Protein AF-0000000083305407 (afdb_homodimer)

Solvent-accessible surface area (backbone atoms only — not comparable to full-atom values): 15089 Å² total; per-residue (Å²): 134,83,78,74,72,75,72,75,75,73,72,71,70,66,69,70,66,69,76,67,60,52,54,47,74,51,74,46,67,48,48,74,65,53,44,50,54,49,16,68,72,28,55,37,69,20,43,55,44,72,69,42,97,74,31,31,59,58,68,44,55,56,47,24,35,53,50,8,40,27,13,57,64,37,82,11,68,40,44,38,72,40,30,42,37,40,38,46,72,44,82,44,60,61,76,37,55,31,33,41,38,37,30,58,76,40,85,57,87,59,28,30,34,39,35,41,31,27,37,62,90,77,63,44,68,23,32,39,38,39,36,33,29,40,66,52,78,69,78,124,135,85,79,74,73,76,72,76,73,72,71,71,70,66,68,70,65,69,77,65,59,50,53,46,74,50,74,47,68,46,49,71,67,55,44,50,54,47,19,69,72,30,54,37,70,19,43,54,46,72,68,41,96,74,33,30,58,58,69,46,54,56,47,24,35,53,50,7,39,27,12,57,63,36,83,10,66,41,45,38,71,39,30,43,38,39,39,47,72,44,84,44,60,60,76,38,55,32,34,41,38,40,31,57,75,40,83,56,86,57,29,31,33,40,35,39,32,26,38,61,87,77,66,46,68,22,30,39,37,39,35,34,29,39,65,54,76,71,78,124

Foldseek 3Di:
DPPPPPPPPPPPPPPVPVPQAQKDKDKDFDDLVNLVVVCVVVVPPDCLQHPDPWRFHDPVVLVVVQVVCVCPRVNHPQKDWPDKDKDFDATHTGPFIKMKMKGFDDDDQKTKIKIFIAGPVVRDTGMIIMTIIHGDPPPD/DPPPPPPPPPPPPPPVPVPQAQKDKDKDFDDLVNLVVVCVVVVPVDCLQHPDPWRFHDPVVLVVVQVVCVCPRVNHPQKDWPDKDKDFDATHTGPFIKMKMKGFDDDDQKTKIKIFIAGPVVRDTGMIIMTIIHGDPPPD

Structure (mmCIF, N/CA/C/O backbone):
data_AF-0000000083305407-model_v1
#
loop_
_entity.id
_entity.type
_entity.pdbx_description
1 polymer 'MaoC-like domain-containing protein'
#
loop_
_atom_site.group_PDB
_atom_site.id
_atom_site.type_symbol
_atom_site.label_atom_id
_atom_site.label_alt_id
_atom_site.label_comp_id
_atom_site.label_asym_id
_atom_site.label_entity_id
_atom_site.label_seq_id
_atom_site.pdbx_PDB_ins_code
_atom_site.Cartn_x
_atom_site.Cartn_y
_atom_site.Cartn_z
_atom_site.occupancy
_atom_site.B_iso_or_equiv
_atom_site.auth_seq_id
_atom_site.auth_comp_id
_atom_site.auth_asym_id
_atom_site.auth_atom_id
_atom_site.pdbx_PDB_model_num
ATOM 1 N N . MET A 1 1 ? 6.398 61.375 39.438 1 34.75 1 MET A N 1
ATOM 2 C CA . MET A 1 1 ? 6.891 60.562 38.344 1 34.75 1 MET A CA 1
ATOM 3 C C . MET A 1 1 ? 6.125 59.219 38.281 1 34.75 1 MET A C 1
ATOM 5 O O . MET A 1 1 ? 6.176 58.438 39.188 1 34.75 1 MET A O 1
ATOM 9 N N . MET A 1 2 ? 4.922 59.281 37.625 1 37.44 2 MET A N 1
ATOM 10 C CA . MET A 1 2 ? 3.914 58.25 37.469 1 37.44 2 MET A CA 1
ATOM 11 C C . MET A 1 2 ? 4.477 57.031 36.688 1 37.44 2 MET A C 1
ATOM 13 O O . MET A 1 2 ? 4.949 57.188 35.562 1 37.44 2 MET A O 1
ATOM 17 N N . ARG A 1 3 ? 5.152 56.094 37.375 1 42.53 3 ARG A N 1
ATOM 18 C CA . ARG A 1 3 ? 5.656 54.844 36.812 1 42.53 3 ARG A CA 1
ATOM 19 C C . ARG A 1 3 ? 4.539 54.062 36.156 1 42.53 3 ARG A C 1
ATOM 21 O O . ARG A 1 3 ? 3.605 53.625 36.812 1 42.53 3 ARG A O 1
ATOM 28 N N . HIS A 1 4 ? 4.105 54.562 34.906 1 39.09 4 HIS A N 1
ATOM 29 C CA . HIS A 1 4 ? 3.244 53.719 34.094 1 39.09 4 HIS A CA 1
ATOM 30 C C . HIS A 1 4 ? 3.861 52.312 33.906 1 39.09 4 HIS A C 1
ATOM 32 O O . HIS A 1 4 ? 4.984 52.219 33.406 1 39.09 4 HIS A O 1
ATOM 38 N N . THR A 1 5 ? 3.73 51.406 34.844 1 37.47 5 THR A N 1
ATOM 39 C CA . THR A 1 5 ? 4.062 50 34.625 1 37.47 5 THR A CA 1
ATOM 40 C C . THR A 1 5 ? 3.398 49.469 33.375 1 37.47 5 THR A C 1
ATOM 42 O O . THR A 1 5 ? 2.172 49.469 33.25 1 37.47 5 THR A O 1
ATOM 45 N N . LEU A 1 6 ? 3.992 49.781 32.219 1 34.25 6 LEU A N 1
ATOM 46 C CA . LEU A 1 6 ? 3.521 49.125 31 1 34.25 6 LEU A CA 1
ATOM 47 C C . LEU A 1 6 ? 3.266 47.656 31.234 1 34.25 6 LEU A C 1
ATOM 49 O O . LEU A 1 6 ? 4.184 46.906 31.594 1 34.25 6 LEU A O 1
ATOM 53 N N . GLY A 1 7 ? 2.104 47.312 31.734 1 35.25 7 GLY A N 1
ATOM 54 C CA . GLY A 1 7 ? 1.636 45.938 31.781 1 35.25 7 GLY A CA 1
ATOM 55 C C . GLY A 1 7 ? 2.002 45.125 30.547 1 35.25 7 GLY A C 1
ATOM 56 O O . GLY A 1 7 ? 1.791 45.594 29.422 1 35.25 7 GLY A O 1
ATOM 57 N N . ARG A 1 8 ? 3.199 44.469 30.547 1 36.88 8 ARG A N 1
ATOM 58 C CA . ARG A 1 8 ? 3.588 43.5 29.531 1 36.88 8 ARG A CA 1
ATOM 59 C C . ARG A 1 8 ? 2.395 42.656 29.109 1 36.88 8 ARG A C 1
ATOM 61 O O . ARG A 1 8 ? 1.77 41.969 29.938 1 36.88 8 ARG A O 1
ATOM 68 N N . LEU A 1 9 ? 1.518 43.188 28.203 1 37.75 9 LEU A N 1
ATOM 69 C CA . LEU A 1 9 ? 0.554 42.312 27.531 1 37.75 9 LEU A CA 1
ATOM 70 C C . LEU A 1 9 ? 1.198 41 27.109 1 37.75 9 LEU A C 1
ATOM 72 O O . LEU A 1 9 ? 2.09 40.969 26.25 1 37.75 9 LEU A O 1
ATOM 7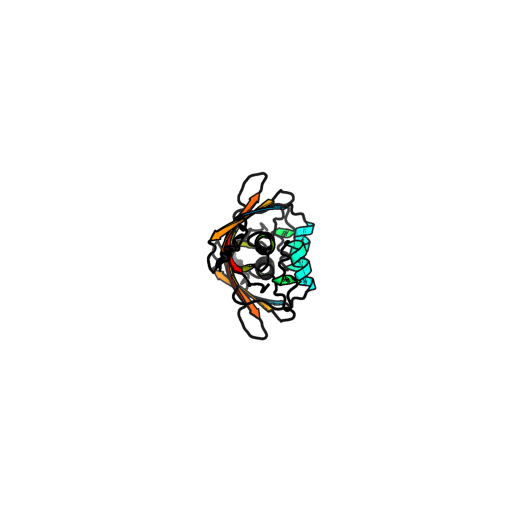6 N N . HIS A 1 10 ? 1.47 40.094 28.016 1 38.12 10 HIS A N 1
ATOM 77 C CA . HIS A 1 10 ? 1.734 38.719 27.625 1 38.12 10 HIS A CA 1
ATOM 78 C C . HIS A 1 10 ? 0.71 38.219 26.609 1 38.12 10 HIS A C 1
ATOM 80 O O . HIS A 1 10 ? -0.469 38.062 26.922 1 38.12 10 HIS A O 1
ATOM 86 N N . GLN A 1 11 ? 0.652 38.812 25.406 1 32.72 11 GLN A N 1
ATOM 87 C CA . GLN A 1 11 ? -0.133 38.125 24.375 1 32.72 11 GLN A CA 1
ATOM 88 C C . GLN A 1 11 ? 0.113 36.625 24.406 1 32.72 11 GLN A C 1
ATOM 90 O O . GLN A 1 11 ? 1.233 36.188 24.172 1 32.72 11 GLN A O 1
ATOM 95 N N . SER A 1 12 ? -0.456 35.906 25.391 1 37.06 12 SER A N 1
ATOM 96 C CA . SER A 1 12 ? -0.537 34.469 25.219 1 37.06 12 SER A CA 1
ATOM 97 C C . SER A 1 12 ? -0.767 34.094 23.766 1 37.06 12 SER A C 1
ATOM 99 O O . SER A 1 12 ? -1.793 34.469 23.172 1 37.06 12 SER A O 1
ATOM 101 N N . VAL A 1 13 ? 0.23 34.281 22.984 1 36.72 13 VAL A N 1
ATOM 102 C CA . VAL A 1 13 ? 0.112 33.594 21.688 1 36.72 13 VAL A CA 1
ATOM 103 C C . VAL A 1 13 ? -0.625 32.281 21.875 1 36.72 13 VAL A C 1
ATOM 105 O O . VAL A 1 13 ? -0.103 31.344 22.5 1 36.72 13 VAL A O 1
A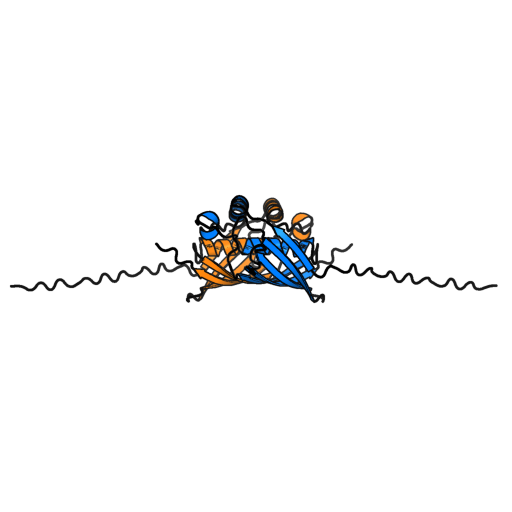TOM 108 N N . LYS A 1 14 ? -1.897 32.375 22.234 1 35.38 14 LYS A N 1
ATOM 109 C CA . LYS A 1 14 ? -2.701 31.156 22.016 1 35.38 14 LYS A CA 1
ATOM 110 C C . LYS A 1 14 ? -2.205 30.391 20.797 1 35.38 14 LYS A C 1
ATOM 112 O O . LYS A 1 14 ? -2.234 30.906 19.672 1 35.38 14 LYS A O 1
ATOM 117 N N . VAL A 1 15 ? -1.077 29.734 20.969 1 35.75 15 VAL A N 1
ATOM 118 C CA . VAL A 1 15 ? -0.86 28.703 19.969 1 35.75 15 VAL A CA 1
ATOM 119 C C . VAL A 1 15 ? -2.203 28.156 19.484 1 35.75 15 VAL A C 1
ATOM 121 O O . VAL A 1 15 ? -2.963 27.578 20.281 1 35.75 15 VAL A O 1
ATOM 124 N N . LEU A 1 16 ? -3.012 28.969 18.828 1 33.88 16 LEU A N 1
ATOM 125 C CA . LEU A 1 16 ? -4.082 28.297 18.094 1 33.88 16 LEU A CA 1
ATOM 126 C C . LEU A 1 16 ? -3.709 26.844 17.812 1 33.88 16 LEU A C 1
ATOM 128 O O . LEU A 1 16 ? -2.844 26.578 16.969 1 33.88 16 LEU A O 1
ATOM 132 N N . LEU A 1 17 ? -3.436 26.078 18.859 1 38.09 17 LEU A N 1
ATOM 133 C CA . LEU A 1 17 ? -3.455 24.641 18.609 1 38.09 17 LEU A CA 1
ATOM 134 C C . LEU A 1 17 ? -4.402 24.297 17.469 1 38.09 17 LEU A C 1
ATOM 136 O O . LEU A 1 17 ? -5.621 24.438 17.609 1 38.09 17 LEU A O 1
ATOM 140 N N . VAL A 1 18 ? -4.281 24.875 16.359 1 39.56 18 VAL A N 1
ATOM 141 C CA . VAL A 1 18 ? -5.062 24.375 15.227 1 39.56 18 VAL A CA 1
ATOM 142 C C . VAL A 1 18 ? -5.613 22.984 15.547 1 39.56 18 VAL A C 1
ATOM 144 O O . VAL A 1 18 ? -4.848 22.062 15.836 1 39.56 18 VAL A O 1
ATOM 147 N N . ARG A 1 19 ? -6.746 22.828 16.125 1 46.66 19 ARG A N 1
ATOM 148 C CA . ARG A 1 19 ? -7.547 21.625 16.359 1 46.66 19 ARG A CA 1
ATOM 149 C C . ARG A 1 19 ? -7.426 20.641 15.203 1 46.66 19 ARG A C 1
ATOM 151 O O . ARG A 1 19 ? -7.926 20.906 14.109 1 46.66 19 ARG A O 1
ATOM 158 N N . GLN A 1 20 ? -6.258 20.156 14.859 1 57.56 20 GLN A N 1
ATOM 159 C CA . GLN A 1 20 ? -6.168 19.109 13.836 1 57.56 20 GLN A CA 1
ATOM 160 C C . GLN A 1 20 ? -7.348 18.156 13.922 1 57.56 20 GLN A C 1
ATOM 162 O O . GLN A 1 20 ? -7.742 17.734 15.016 1 57.56 20 GLN A O 1
ATOM 167 N N . SER A 1 21 ? -8.297 18.422 12.906 1 65.69 21 SER A N 1
ATOM 168 C CA . SER A 1 21 ? -9.383 17.438 12.852 1 65.69 21 SER A CA 1
ATOM 169 C C . SER A 1 21 ? -8.883 16.031 13.164 1 65.69 21 SER A C 1
ATOM 171 O O . SER A 1 21 ? -7.832 15.625 12.68 1 65.69 21 SER A O 1
ATOM 173 N N . SER A 1 22 ? -9.609 15.484 14.078 1 88.38 22 SER A N 1
ATOM 174 C CA . SER A 1 22 ? -9.195 14.18 14.57 1 88.38 22 SER A CA 1
ATOM 175 C C . SER A 1 22 ? -9.57 13.07 13.594 1 88.38 22 SER A C 1
ATOM 177 O O . SER A 1 22 ? -9.242 11.906 13.812 1 88.38 22 SER A O 1
ATOM 179 N N . SER A 1 23 ? -10.367 13.539 12.5 1 97.19 23 SER A N 1
ATOM 180 C CA . SER A 1 23 ? -10.727 12.539 11.508 1 97.19 23 SER A CA 1
ATOM 181 C C . SER A 1 23 ? -10.984 13.172 10.148 1 97.19 23 SER A C 1
ATOM 183 O O . SER A 1 23 ? -11.156 14.391 10.047 1 97.19 23 SER A O 1
ATOM 185 N N . PHE A 1 24 ? -10.922 12.438 9.07 1 98.19 24 PHE A N 1
ATOM 186 C CA . PHE A 1 24 ? -11.219 12.859 7.703 1 98.19 24 PHE A CA 1
ATOM 187 C C . PHE A 1 24 ? -11.781 11.703 6.887 1 98.19 24 PHE A C 1
ATOM 189 O O . PHE A 1 24 ? -11.359 10.555 7.051 1 98.19 24 PHE A O 1
ATOM 196 N N . THR A 1 25 ? -12.781 12.094 6.055 1 98.44 25 THR A N 1
ATOM 197 C CA . THR A 1 25 ? -13.406 11.109 5.188 1 98.44 25 THR A CA 1
ATOM 198 C C . THR A 1 25 ? -13.445 11.602 3.744 1 98.44 25 THR A C 1
ATOM 200 O O . THR A 1 25 ? -13.703 12.781 3.492 1 98.44 25 THR A O 1
ATOM 203 N N . LEU A 1 26 ? -13.164 10.711 2.799 1 98.19 26 LEU A N 1
ATOM 204 C CA . LEU A 1 26 ? -13.414 11 1.393 1 98.19 26 LEU A CA 1
ATOM 205 C C . LEU A 1 26 ? -14.023 9.797 0.69 1 98.19 26 LEU A C 1
ATOM 207 O O . LEU A 1 26 ? -14.047 8.695 1.244 1 98.19 26 LEU A O 1
ATOM 211 N N . THR A 1 27 ? -14.648 10.086 -0.447 1 98.38 27 THR A N 1
ATOM 212 C CA . THR A 1 27 ? -15.266 9.031 -1.248 1 98.38 27 THR A CA 1
ATOM 213 C C . THR A 1 27 ? -14.656 8.984 -2.645 1 98.38 27 THR A C 1
ATOM 215 O O . THR A 1 27 ? -14.336 10.023 -3.225 1 98.38 27 THR A O 1
ATOM 218 N N . ARG A 1 28 ? -14.508 7.758 -3.158 1 98.31 28 ARG A N 1
ATOM 219 C CA . ARG A 1 28 ? -13.984 7.551 -4.504 1 98.31 28 ARG A CA 1
ATOM 220 C C . ARG A 1 28 ? -14.719 6.414 -5.207 1 98.31 28 ARG A C 1
ATOM 222 O O . ARG A 1 28 ? -15.258 5.516 -4.555 1 98.31 28 ARG A O 1
ATOM 229 N N . VAL A 1 29 ? -14.719 6.539 -6.531 1 98.56 29 VAL A N 1
ATOM 230 C CA . VAL A 1 29 ? -15.188 5.457 -7.391 1 98.56 29 VAL A CA 1
ATOM 231 C C . VAL A 1 29 ? -14.039 4.957 -8.266 1 98.56 29 VAL A C 1
ATOM 233 O O . VAL A 1 29 ? -13.375 5.742 -8.945 1 98.56 29 VAL A O 1
ATOM 236 N N . PHE A 1 30 ? -13.844 3.617 -8.242 1 98.69 30 PHE A N 1
ATOM 237 C CA . PHE A 1 30 ? -12.75 3.045 -9.023 1 98.69 30 PHE A CA 1
ATOM 238 C C . PHE A 1 30 ? -13.266 2.482 -10.344 1 98.69 30 PHE A C 1
ATOM 240 O O . PHE A 1 30 ? -14.336 1.87 -10.391 1 98.69 30 PHE A O 1
ATOM 247 N N . THR A 1 31 ? -12.406 2.672 -11.375 1 98.5 31 THR A N 1
ATOM 248 C CA . THR A 1 31 ? -12.703 2.17 -12.711 1 98.5 31 THR A CA 1
ATOM 249 C C . THR A 1 31 ? -11.625 1.191 -13.172 1 98.5 31 THR A C 1
ATOM 251 O O . THR A 1 31 ? -10.555 1.106 -12.57 1 98.5 31 THR A O 1
ATOM 254 N N . PRO A 1 32 ? -11.914 0.464 -14.266 1 98.25 32 PRO A N 1
ATOM 255 C CA . PRO A 1 32 ? -10.883 -0.427 -14.805 1 98.25 32 PRO A CA 1
ATOM 256 C C . PRO A 1 32 ? -9.602 0.315 -15.18 1 98.25 32 PRO A C 1
ATOM 258 O O . PRO A 1 32 ? -8.508 -0.243 -15.07 1 98.25 32 PRO A O 1
ATOM 261 N N . VAL A 1 33 ? -9.75 1.55 -15.594 1 98.44 33 VAL A N 1
ATOM 262 C CA . VAL A 1 33 ? -8.586 2.338 -15.969 1 98.44 33 VAL A CA 1
ATOM 263 C C . VAL A 1 33 ? -7.715 2.596 -14.742 1 98.44 33 VAL A C 1
ATOM 265 O O . VAL A 1 33 ? -6.484 2.547 -14.828 1 98.44 33 VAL A O 1
ATOM 268 N N . ASP A 1 34 ? -8.344 2.834 -13.617 1 98.62 34 ASP A N 1
ATOM 269 C CA . ASP A 1 34 ? -7.602 3.01 -12.375 1 98.62 34 ASP A CA 1
ATOM 270 C C . ASP A 1 34 ? -6.789 1.763 -12.039 1 98.62 34 ASP A C 1
ATOM 272 O O . ASP A 1 34 ? -5.621 1.861 -11.664 1 98.62 34 ASP A O 1
ATOM 276 N N . LEU A 1 35 ? -7.457 0.612 -12.203 1 98.81 35 LEU A N 1
ATOM 277 C CA . LEU A 1 35 ? -6.797 -0.641 -11.859 1 98.81 35 LEU A CA 1
ATOM 278 C C . LEU A 1 35 ? -5.629 -0.916 -12.797 1 98.81 35 LEU A C 1
ATOM 280 O O . LEU A 1 35 ? -4.57 -1.375 -12.367 1 98.81 35 LEU A O 1
ATOM 284 N N . LYS A 1 36 ? -5.809 -0.608 -14.07 1 98.69 36 LYS A N 1
ATOM 285 C CA . LYS A 1 36 ? -4.738 -0.812 -15.047 1 98.69 36 LYS A CA 1
ATOM 286 C C . LYS A 1 36 ? -3.551 0.098 -14.75 1 98.69 36 LYS A C 1
ATOM 288 O O . LYS A 1 36 ? -2.398 -0.34 -14.805 1 98.69 36 LYS A O 1
ATOM 293 N N . ARG A 1 37 ? -3.824 1.313 -14.453 1 98.81 37 ARG A N 1
ATOM 294 C CA . ARG A 1 37 ? -2.756 2.254 -14.133 1 98.81 37 ARG A CA 1
ATOM 295 C C . ARG A 1 37 ? -1.985 1.805 -12.891 1 98.81 37 ARG A C 1
ATOM 297 O O . ARG A 1 37 ? -0.756 1.891 -12.852 1 98.81 37 ARG A O 1
ATOM 304 N N . TYR A 1 38 ? -2.738 1.308 -11.898 1 98.88 38 TYR A N 1
ATOM 305 C CA . TYR A 1 38 ? -2.08 0.857 -10.68 1 98.88 38 TYR A CA 1
ATOM 306 C C . TYR A 1 38 ? -1.245 -0.391 -10.938 1 98.88 38 TYR A C 1
ATOM 308 O O . TYR A 1 38 ? -0.131 -0.518 -10.422 1 98.88 38 TYR A O 1
ATOM 316 N N . ALA A 1 39 ? -1.779 -1.253 -11.75 1 98.88 39 ALA A N 1
ATOM 317 C CA . ALA A 1 39 ? -1.06 -2.477 -12.094 1 98.88 39 ALA A CA 1
ATOM 318 C C . ALA A 1 39 ? 0.24 -2.158 -12.828 1 98.88 39 ALA A C 1
ATOM 320 O O . ALA A 1 39 ? 1.28 -2.76 -12.547 1 98.88 39 ALA A O 1
ATOM 321 N N . ASP A 1 40 ? 0.159 -1.234 -13.703 1 98.44 40 ASP A N 1
ATOM 322 C CA . ASP A 1 40 ? 1.337 -0.836 -14.469 1 98.44 40 ASP A CA 1
ATOM 323 C C . ASP A 1 40 ? 2.414 -0.258 -13.555 1 98.44 40 ASP A C 1
ATOM 325 O O . ASP A 1 40 ? 3.604 -0.518 -13.742 1 98.44 40 ASP A O 1
ATOM 329 N N . LEU A 1 41 ? 1.992 0.468 -12.633 1 98.62 41 LEU A N 1
ATOM 330 C CA . LEU A 1 41 ? 2.914 1.166 -11.742 1 98.62 41 LEU A CA 1
ATOM 331 C C . LEU A 1 41 ? 3.5 0.211 -10.711 1 98.62 41 LEU A C 1
ATOM 333 O O . LEU A 1 41 ? 4.703 0.233 -10.453 1 98.62 41 LEU A O 1
ATOM 337 N N . SER A 1 42 ? 2.697 -0.693 -10.148 1 98.62 42 SER A N 1
ATOM 338 C CA . SER A 1 42 ? 3.094 -1.558 -9.047 1 98.62 42 SER A CA 1
ATOM 339 C C . SER A 1 42 ? 3.648 -2.885 -9.547 1 98.62 42 SER A C 1
ATOM 341 O O . SER A 1 42 ? 4.34 -3.594 -8.812 1 98.62 42 SER A O 1
ATOM 343 N N . GLY A 1 43 ? 3.236 -3.266 -10.742 1 98.62 43 GLY A N 1
ATOM 344 C CA . GLY A 1 43 ? 3.547 -4.59 -11.266 1 98.62 43 GLY A CA 1
ATOM 345 C C . GLY A 1 43 ? 2.539 -5.645 -10.844 1 98.62 43 GLY A C 1
ATOM 346 O O . GLY A 1 43 ? 2.684 -6.82 -11.188 1 98.62 43 GLY A O 1
ATOM 347 N N . ASP A 1 44 ? 1.499 -5.285 -10.109 1 98.56 44 ASP A N 1
ATOM 348 C CA . ASP A 1 44 ? 0.494 -6.25 -9.672 1 98.56 44 ASP A CA 1
ATOM 349 C C . ASP A 1 44 ? -0.547 -6.488 -10.758 1 98.56 44 ASP A C 1
ATOM 351 O O . ASP A 1 44 ? -1.655 -5.953 -10.695 1 98.56 44 ASP A O 1
ATOM 355 N N . CYS A 1 45 ? -0.172 -7.352 -11.625 1 98.56 45 CYS A N 1
ATOM 356 C CA . CYS A 1 45 ? -1.059 -7.715 -12.727 1 98.56 45 CYS A CA 1
ATOM 357 C C . CYS A 1 45 ? -1.764 -9.039 -12.438 1 98.56 45 CYS A C 1
ATOM 359 O O . CYS A 1 45 ? -2.027 -9.812 -13.359 1 98.56 45 CYS A O 1
ATOM 361 N N . ASN A 1 46 ? -1.984 -9.344 -11.18 1 98.12 46 ASN A N 1
ATOM 362 C CA . ASN A 1 46 ? -2.789 -10.492 -10.789 1 98.12 46 ASN A CA 1
ATOM 363 C C . ASN A 1 46 ? -4.129 -10.523 -11.523 1 98.12 46 ASN A C 1
ATOM 365 O O . ASN A 1 46 ? -4.848 -9.523 -11.539 1 98.12 46 ASN A O 1
ATOM 369 N N . PRO A 1 47 ? -4.496 -11.602 -12.102 1 97.31 47 PRO A N 1
ATOM 370 C CA . PRO A 1 47 ? -5.723 -11.672 -12.891 1 97.31 47 PRO A CA 1
ATOM 371 C C . PRO A 1 47 ? -6.965 -11.289 -12.094 1 97.31 47 PRO A C 1
ATOM 373 O O . PRO A 1 47 ? -7.957 -10.828 -12.664 1 97.31 47 PRO A O 1
ATOM 376 N N . ILE A 1 48 ? -6.941 -11.344 -10.781 1 97.12 48 ILE A N 1
ATOM 377 C CA . ILE A 1 48 ? -8.094 -10.992 -9.953 1 97.12 48 ILE A CA 1
ATOM 378 C C . ILE A 1 48 ? -8.383 -9.5 -10.078 1 97.12 48 ILE A C 1
ATOM 380 O O . ILE A 1 48 ? -9.477 -9.047 -9.719 1 97.12 48 ILE A O 1
ATOM 384 N N . HIS A 1 49 ? -7.379 -8.75 -10.555 1 98.5 49 HIS A N 1
ATOM 385 C CA . HIS A 1 49 ? -7.531 -7.301 -10.656 1 98.5 49 HIS A CA 1
ATOM 386 C C . HIS A 1 49 ? -7.855 -6.879 -12.086 1 98.5 49 HIS A C 1
ATOM 388 O O . HIS A 1 49 ? -8.328 -5.762 -12.312 1 98.5 49 HIS A O 1
ATOM 394 N N . LEU A 1 50 ? -7.539 -7.672 -13.047 1 97.62 50 LEU A N 1
ATOM 395 C CA . LEU A 1 50 ? -7.543 -7.18 -14.414 1 97.62 50 LEU A CA 1
ATOM 396 C C . LEU A 1 50 ? -8.406 -8.062 -15.312 1 97.62 50 LEU A C 1
ATOM 398 O O . LEU A 1 50 ? -9.047 -7.574 -16.25 1 97.62 50 LEU A O 1
ATOM 402 N N . ASP A 1 51 ? -8.422 -9.352 -15.094 1 90.94 51 ASP A N 1
ATOM 403 C CA . ASP A 1 51 ? -8.945 -10.281 -16.094 1 90.94 51 ASP A CA 1
ATOM 404 C C . ASP A 1 51 ? -10.188 -11.008 -15.57 1 90.94 51 ASP A C 1
ATOM 406 O O . ASP A 1 51 ? -10.914 -11.641 -16.328 1 90.94 51 ASP A O 1
ATOM 410 N N . ASP A 1 52 ? -10.469 -10.859 -14.344 1 90.19 52 ASP A N 1
ATOM 411 C CA . ASP A 1 52 ? -11.617 -11.523 -13.758 1 90.19 52 ASP A CA 1
ATOM 412 C C . ASP A 1 52 ? -12.93 -10.898 -14.234 1 90.19 52 ASP A C 1
ATOM 414 O O . ASP A 1 52 ? -12.93 -9.773 -14.734 1 90.19 52 ASP A O 1
ATOM 418 N N . ASP A 1 53 ? -14.008 -11.648 -14.102 1 93.31 53 ASP A N 1
ATOM 419 C CA . ASP A 1 53 ? -15.328 -11.133 -14.453 1 93.31 53 ASP A CA 1
ATOM 420 C C . ASP A 1 53 ? -15.734 -9.977 -13.547 1 93.31 53 ASP A C 1
ATOM 422 O O . ASP A 1 53 ? -16.391 -9.031 -13.992 1 93.31 53 ASP A O 1
ATOM 426 N N . ASN A 1 54 ? -15.367 -10.086 -12.328 1 94.88 54 ASN A N 1
ATOM 427 C CA . ASN A 1 54 ? -15.57 -9.039 -11.336 1 94.88 54 ASN A CA 1
ATOM 428 C C . ASN A 1 54 ? -14.258 -8.633 -10.664 1 94.88 54 ASN A C 1
ATOM 430 O O . ASN A 1 54 ? -14.031 -8.953 -9.5 1 94.88 54 ASN A O 1
ATOM 434 N N . PRO A 1 55 ? -13.477 -7.906 -11.445 1 97.69 55 PRO A N 1
ATOM 435 C CA . PRO A 1 55 ? -12.18 -7.527 -10.875 1 97.69 55 PRO A CA 1
ATOM 436 C C . PRO A 1 55 ? -12.312 -6.754 -9.562 1 97.69 55 PRO A C 1
ATOM 438 O O . PRO A 1 55 ? -13.281 -6.008 -9.383 1 97.69 55 PRO A O 1
ATOM 441 N N . ILE A 1 56 ? -11.422 -6.988 -8.711 1 98.31 56 ILE A N 1
ATOM 442 C CA . ILE A 1 56 ? -11.445 -6.297 -7.426 1 98.31 56 ILE A CA 1
ATOM 443 C C . ILE A 1 56 ? -10.281 -5.316 -7.344 1 98.31 56 ILE A C 1
ATOM 445 O O . ILE A 1 56 ? -9.227 -5.555 -7.938 1 98.31 56 ILE A O 1
ATOM 449 N N . VAL A 1 57 ? -10.43 -4.227 -6.645 1 98.81 57 VAL A N 1
ATOM 450 C CA . VAL A 1 57 ? -9.398 -3.201 -6.477 1 98.81 57 VAL A CA 1
ATOM 451 C C . VAL A 1 57 ? -8.242 -3.76 -5.648 1 98.81 57 VAL A C 1
ATOM 453 O O . VAL A 1 57 ? -8.461 -4.5 -4.688 1 98.81 57 VAL A O 1
ATOM 456 N N . HIS A 1 58 ? -7.055 -3.412 -6.066 1 98.94 58 HIS A N 1
ATOM 457 C CA . HIS A 1 58 ? -5.879 -3.832 -5.309 1 98.94 58 HIS A CA 1
ATOM 458 C C . HIS A 1 58 ? -5.957 -3.359 -3.861 1 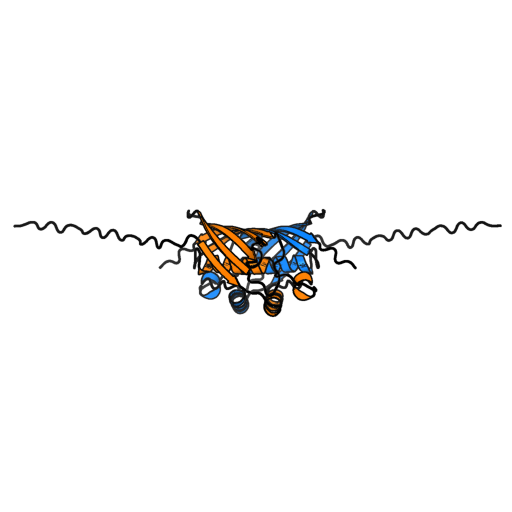98.94 58 HIS A C 1
ATOM 460 O O . HIS A 1 58 ? -6.152 -2.17 -3.604 1 98.94 58 HIS A O 1
ATOM 466 N N . GLY A 1 59 ? -5.727 -4.258 -2.908 1 98.88 59 GLY A N 1
ATOM 467 C CA . GLY A 1 59 ? -5.715 -3.873 -1.505 1 98.88 59 GLY A CA 1
ATOM 468 C C . GLY A 1 59 ? -4.707 -2.785 -1.189 1 98.88 59 GLY A C 1
ATOM 469 O O . GLY A 1 59 ? -5.004 -1.854 -0.439 1 98.88 59 GLY A O 1
ATOM 470 N N . THR A 1 60 ? -3.518 -2.896 -1.751 1 98.94 60 THR A N 1
ATOM 471 C CA . THR A 1 60 ? -2.475 -1.917 -1.466 1 98.94 60 THR A CA 1
ATOM 472 C C . THR A 1 60 ? -2.779 -0.588 -2.152 1 98.94 60 THR A C 1
ATOM 474 O O . THR A 1 60 ? -2.26 0.456 -1.751 1 98.94 60 THR A O 1
ATOM 477 N N . PHE A 1 61 ? -3.598 -0.552 -3.219 1 98.94 61 PHE A N 1
ATOM 478 C CA . PHE A 1 61 ? -4.094 0.693 -3.793 1 98.94 61 PHE A CA 1
ATOM 479 C C . PHE A 1 61 ? -4.977 1.436 -2.797 1 98.94 61 PHE A C 1
ATOM 481 O O . PHE A 1 61 ? -4.816 2.643 -2.598 1 98.94 61 PHE A O 1
ATOM 488 N N . LEU A 1 62 ? -5.871 0.745 -2.137 1 98.94 62 LEU A N 1
ATOM 489 C CA . LEU A 1 62 ? -6.719 1.33 -1.103 1 98.94 62 LEU A CA 1
ATOM 490 C C . LEU A 1 62 ? -5.875 1.919 0.023 1 98.94 62 LEU A C 1
ATOM 492 O O . LEU A 1 62 ? -6.172 3.006 0.523 1 98.94 62 LEU A O 1
ATOM 496 N N . LEU A 1 63 ? -4.809 1.201 0.411 1 98.94 63 LEU A N 1
ATOM 497 C CA . LEU A 1 63 ? -3.908 1.716 1.436 1 98.94 63 LEU A CA 1
ATOM 498 C C . LEU A 1 63 ? -3.203 2.98 0.954 1 98.94 63 LEU A C 1
ATOM 500 O O . LEU A 1 63 ? -2.922 3.881 1.748 1 98.94 63 LEU A O 1
ATOM 504 N N . GLY A 1 64 ? -2.926 3.053 -0.339 1 98.94 64 GLY A N 1
ATOM 505 C CA . GLY A 1 64 ? -2.375 4.27 -0.912 1 98.94 64 GLY A CA 1
ATOM 506 C C . GLY A 1 64 ? -3.266 5.48 -0.709 1 98.94 64 GLY A C 1
ATOM 507 O O . GLY A 1 64 ? -2.783 6.566 -0.383 1 98.94 64 GLY A O 1
ATOM 508 N N . VAL A 1 65 ? -4.531 5.277 -0.92 1 98.94 65 VAL A N 1
ATOM 509 C CA . VAL A 1 65 ? -5.484 6.363 -0.71 1 98.94 65 VAL A CA 1
ATOM 510 C C . VAL A 1 65 ? -5.508 6.754 0.766 1 98.94 65 VAL A C 1
ATOM 512 O O . VAL A 1 65 ? -5.508 7.938 1.101 1 98.94 65 VAL A O 1
ATOM 515 N N . ILE A 1 66 ? -5.5 5.781 1.671 1 98.94 66 ILE A N 1
ATOM 516 C CA . ILE A 1 66 ? -5.461 6.02 3.109 1 98.94 66 ILE A CA 1
ATOM 517 C C . ILE A 1 66 ? -4.215 6.828 3.465 1 98.94 66 ILE A C 1
ATOM 519 O O . ILE A 1 66 ? -4.301 7.824 4.188 1 98.94 66 ILE A O 1
ATOM 523 N N . SER A 1 67 ? -3.059 6.391 2.928 1 98.75 67 SER A N 1
ATOM 524 C CA . SER A 1 67 ? -1.815 7.113 3.178 1 98.75 67 SER A CA 1
ATOM 525 C C . SER A 1 67 ? -1.89 8.539 2.65 1 98.75 67 SER A C 1
ATOM 527 O O . SER A 1 67 ? -1.334 9.461 3.254 1 98.75 67 SER A O 1
ATOM 529 N N . GLY A 1 68 ? -2.58 8.688 1.536 1 98.69 68 GLY A N 1
ATOM 530 C CA . GLY A 1 68 ? -2.783 10.023 0.994 1 98.69 68 GLY A CA 1
ATOM 531 C C . GLY A 1 68 ? -3.547 10.938 1.933 1 98.69 68 GLY A C 1
ATOM 532 O O . GLY A 1 68 ? -3.182 12.102 2.104 1 98.69 68 GLY A O 1
ATOM 533 N N . ILE A 1 69 ? -4.59 10.391 2.508 1 98.69 69 ILE A N 1
ATOM 534 C CA . ILE A 1 69 ? -5.332 11.164 3.5 1 98.69 69 ILE A CA 1
ATOM 535 C C . ILE A 1 69 ? -4.406 11.547 4.648 1 98.69 69 ILE A C 1
ATOM 537 O O . ILE A 1 69 ? -4.359 12.719 5.051 1 98.69 69 ILE A O 1
ATOM 541 N N . MET A 1 70 ? -3.602 10.633 5.117 1 97.81 70 MET A N 1
ATOM 542 C CA . MET A 1 70 ? -2.723 10.867 6.258 1 97.81 70 MET A CA 1
ATOM 543 C C . MET A 1 70 ? -1.676 11.93 5.926 1 97.81 70 MET A C 1
ATOM 545 O O . MET A 1 70 ? -1.364 12.781 6.762 1 97.81 70 MET A O 1
ATOM 549 N N . GLY A 1 71 ? -1.195 11.883 4.742 1 97.38 71 GLY A N 1
ATOM 550 C CA . GLY A 1 71 ? -0.095 12.75 4.348 1 97.38 71 GLY A CA 1
ATOM 551 C C . GLY A 1 71 ? -0.548 14.125 3.904 1 97.38 71 GLY A C 1
ATOM 552 O O . GLY A 1 71 ? 0.276 15.016 3.676 1 97.38 71 GLY A O 1
ATOM 553 N N . THR A 1 72 ? -1.967 14.312 3.75 1 97.44 72 THR A N 1
ATOM 554 C CA . THR A 1 72 ? -2.381 15.578 3.16 1 97.44 72 THR A CA 1
ATOM 555 C C . THR A 1 72 ? -3.502 16.219 3.979 1 97.44 72 THR A C 1
ATOM 557 O O . THR A 1 72 ? -3.711 17.422 3.918 1 97.44 72 THR A O 1
ATOM 560 N N . LYS A 1 73 ? -4.227 15.375 4.711 1 96.56 73 LYS A N 1
ATOM 561 C CA . LYS A 1 73 ? -5.445 15.898 5.32 1 96.56 73 LYS A CA 1
ATOM 562 C C . LYS A 1 73 ? -5.465 15.633 6.824 1 96.56 73 LYS A C 1
ATOM 564 O O . LYS A 1 73 ? -5.773 16.531 7.613 1 96.56 73 LYS A O 1
ATOM 569 N N . CYS A 1 74 ? -5.145 14.461 7.227 1 94 74 CYS A N 1
ATOM 570 C CA . CYS A 1 74 ? -5.289 14.008 8.602 1 94 74 CYS A CA 1
ATOM 571 C C . CYS A 1 74 ? -4.297 12.891 8.914 1 94 74 CYS A C 1
ATOM 573 O O . CYS A 1 74 ? -4.508 11.742 8.516 1 94 74 CYS A O 1
ATOM 575 N N . PRO A 1 75 ? -3.215 13.258 9.531 1 93.69 75 PRO A N 1
ATOM 576 C CA . PRO A 1 75 ? -2.869 14.5 10.227 1 93.69 75 PRO A CA 1
ATOM 577 C C . PRO A 1 75 ? -2.461 15.617 9.266 1 93.69 75 PRO A C 1
ATOM 579 O O . PRO A 1 75 ? -2.621 16.797 9.586 1 93.69 75 PRO A O 1
ATOM 582 N N . GLY A 1 76 ? -1.851 15.188 8.141 1 94.38 76 GLY A N 1
ATOM 583 C CA . GLY A 1 76 ? -1.545 16.234 7.184 1 94.38 76 GLY A CA 1
ATOM 584 C C . GLY A 1 76 ? -0.092 16.234 6.746 1 94.38 76 GLY A C 1
ATOM 585 O O . GLY A 1 76 ? 0.659 15.312 7.059 1 94.38 76 GLY A O 1
ATOM 586 N N . PRO A 1 77 ? 0.292 17.281 5.977 1 94.69 77 PRO A N 1
ATOM 587 C CA . PRO A 1 77 ? 1.624 17.328 5.371 1 94.69 77 PRO A CA 1
ATOM 588 C C . PRO A 1 77 ? 2.744 17.125 6.387 1 94.69 77 PRO A C 1
ATOM 590 O O . PRO A 1 77 ? 2.66 17.625 7.512 1 94.69 77 PRO A O 1
ATOM 593 N N . GLY A 1 78 ? 3.748 16.375 5.957 1 94.56 78 GLY A N 1
ATOM 594 C CA . GLY A 1 78 ? 4.891 16.109 6.816 1 94.56 78 GLY A CA 1
ATOM 595 C C . GLY A 1 78 ? 4.754 14.828 7.609 1 94.56 78 GLY A C 1
ATOM 596 O O . GLY A 1 78 ? 5.711 14.375 8.234 1 94.56 78 GLY A O 1
ATOM 597 N N . SER A 1 79 ? 3.545 14.195 7.551 1 95.44 79 SER A N 1
ATOM 598 C CA . SER A 1 79 ? 3.332 12.922 8.234 1 95.44 79 SER A CA 1
ATOM 599 C C . SER A 1 79 ? 4.027 11.781 7.5 1 95.44 79 SER A C 1
ATOM 601 O O . SER A 1 79 ? 3.895 11.641 6.281 1 95.44 79 SER A O 1
ATOM 603 N N . ARG A 1 80 ? 4.723 10.977 8.258 1 96.75 80 ARG A N 1
ATOM 604 C CA . ARG A 1 80 ? 5.402 9.797 7.723 1 96.75 80 ARG A CA 1
ATOM 605 C C . ARG A 1 80 ? 4.945 8.531 8.43 1 96.75 80 ARG A C 1
ATOM 607 O O . ARG A 1 80 ? 5.07 8.414 9.648 1 96.75 80 ARG A O 1
ATOM 614 N N . VAL A 1 81 ? 4.457 7.629 7.711 1 98.31 81 VAL A N 1
ATOM 615 C CA . VAL A 1 81 ? 4.012 6.367 8.289 1 98.31 81 VAL A CA 1
ATOM 616 C C . VAL A 1 81 ? 5.223 5.52 8.672 1 98.31 81 VAL A C 1
ATOM 618 O O . VAL A 1 81 ? 6.133 5.32 7.863 1 98.31 81 VAL A O 1
ATOM 621 N N . ILE A 1 82 ? 5.215 5.047 9.891 1 98.44 82 ILE A N 1
ATOM 622 C CA . ILE A 1 82 ? 6.359 4.246 10.312 1 98.44 82 ILE A CA 1
ATOM 623 C C . ILE A 1 82 ? 5.914 2.809 10.57 1 98.44 82 ILE A C 1
ATOM 625 O O . ILE A 1 82 ? 6.75 1.906 10.68 1 98.44 82 ILE A O 1
ATOM 629 N N . SER A 1 83 ? 4.621 2.619 10.711 1 98.81 83 SER A N 1
ATOM 630 C CA . SER A 1 83 ? 4.039 1.285 10.789 1 98.81 83 SER A CA 1
ATOM 631 C C . SER A 1 83 ? 2.619 1.269 10.227 1 98.81 83 SER A C 1
ATOM 633 O O . SER A 1 83 ? 1.859 2.219 10.422 1 98.81 83 SER A O 1
ATOM 635 N N . LEU A 1 84 ? 2.256 0.171 9.547 1 98.94 84 LEU A N 1
ATOM 636 C CA . LEU A 1 84 ? 0.937 0.008 8.945 1 98.94 84 LEU A CA 1
ATOM 637 C C . LEU A 1 84 ? 0.45 -1.431 9.086 1 98.94 84 LEU A C 1
ATOM 639 O O . LEU A 1 84 ? 1.159 -2.369 8.711 1 98.94 84 LEU A O 1
ATOM 643 N N . ARG A 1 85 ? -0.705 -1.59 9.688 1 98.94 85 ARG A N 1
ATOM 644 C CA . ARG A 1 85 ? -1.383 -2.875 9.82 1 98.94 85 ARG A CA 1
ATOM 645 C C . ARG A 1 85 ? -2.785 -2.818 9.219 1 98.94 85 ARG A C 1
ATOM 647 O O . ARG A 1 85 ? -3.545 -1.887 9.5 1 98.94 85 ARG A O 1
ATOM 654 N N . SER A 1 86 ? -3.115 -3.826 8.453 1 98.94 86 SER A N 1
ATOM 655 C CA . SER A 1 86 ? -4.414 -3.807 7.793 1 98.94 86 SER A CA 1
ATOM 656 C C . SER A 1 86 ? -4.988 -5.211 7.656 1 98.94 86 SER A C 1
ATOM 658 O O . SER A 1 86 ? -4.238 -6.188 7.562 1 98.94 86 SER A O 1
ATOM 660 N N . GLU A 1 87 ? -6.246 -5.309 7.695 1 98.94 87 GLU A N 1
ATOM 661 C CA . GLU A 1 87 ? -7.027 -6.496 7.375 1 98.94 87 GLU A CA 1
ATOM 662 C C . GLU A 1 87 ? -7.973 -6.234 6.203 1 98.94 87 GLU A C 1
ATOM 664 O O . GLU A 1 87 ? -8.695 -5.234 6.191 1 98.94 87 GLU A O 1
ATOM 669 N N . PHE A 1 88 ? -7.891 -7.105 5.25 1 98.88 88 PHE A N 1
ATOM 670 C CA . PHE A 1 88 ? -8.773 -7.051 4.09 1 98.88 88 PHE A CA 1
ATOM 671 C C . PHE A 1 88 ? -9.93 -8.023 4.242 1 98.88 88 PHE A C 1
ATOM 673 O O . PHE A 1 88 ? -9.781 -9.227 4.008 1 98.88 88 PHE A O 1
ATOM 680 N N . LEU A 1 89 ? -11.07 -7.461 4.496 1 98.62 89 LEU A N 1
ATOM 681 C CA . LEU A 1 89 ? -12.195 -8.25 4.984 1 98.62 89 LEU A CA 1
ATOM 682 C C . LEU A 1 89 ? -13.102 -8.68 3.834 1 98.62 89 LEU A C 1
ATOM 684 O O . LEU A 1 89 ? -13.664 -9.773 3.861 1 98.62 89 LEU A O 1
ATOM 688 N N . ARG A 1 90 ? -13.289 -7.848 2.908 1 98 90 ARG A N 1
ATOM 689 C CA . ARG A 1 90 ? -14.125 -8.086 1.731 1 98 90 ARG A CA 1
ATOM 690 C C . ARG A 1 90 ? -13.523 -7.418 0.496 1 98 90 ARG A C 1
ATOM 692 O O . ARG A 1 90 ? -12.812 -6.418 0.606 1 98 90 ARG A O 1
ATOM 699 N N . PRO A 1 91 ? -13.836 -7.926 -0.624 1 97.75 91 PRO A N 1
ATOM 700 C CA . PRO A 1 91 ? -13.312 -7.301 -1.838 1 97.75 91 PRO A CA 1
ATOM 701 C C . PRO A 1 91 ? -13.93 -5.938 -2.119 1 97.75 91 PRO A C 1
ATOM 703 O O . PRO A 1 91 ? -15.109 -5.715 -1.815 1 97.75 91 PRO A O 1
ATOM 706 N N . CYS A 1 92 ? -13.133 -5.043 -2.619 1 98.56 92 CYS A N 1
ATOM 707 C CA . CYS A 1 92 ? -13.602 -3.758 -3.125 1 98.56 92 CYS A CA 1
ATOM 708 C C . CYS A 1 92 ? -13.945 -3.848 -4.605 1 98.56 92 CYS A C 1
ATOM 710 O O . CYS A 1 92 ? -13.062 -4.074 -5.438 1 98.56 92 CYS A O 1
ATOM 712 N N . LEU A 1 93 ? -15.188 -3.602 -4.949 1 97.56 93 LEU A N 1
ATOM 713 C CA . LEU A 1 93 ? -15.656 -3.754 -6.324 1 97.56 93 LEU A CA 1
ATOM 714 C C . LEU A 1 93 ? -15.594 -2.426 -7.07 1 97.56 93 LEU A C 1
ATOM 716 O O . LEU A 1 93 ? -15.523 -1.363 -6.449 1 97.56 93 LEU A O 1
ATOM 720 N N . LEU A 1 94 ? -15.641 -2.531 -8.359 1 98.12 94 LEU A N 1
ATOM 721 C CA . LEU A 1 94 ? -15.594 -1.36 -9.227 1 98.12 94 LEU A CA 1
ATOM 722 C C . LEU A 1 94 ? -16.953 -0.683 -9.289 1 98.12 94 LEU A C 1
ATOM 724 O O . LEU A 1 94 ? -17.984 -1.307 -9 1 98.12 94 LEU A O 1
ATOM 728 N N . HIS A 1 95 ? -16.859 0.624 -9.539 1 97.44 95 HIS A N 1
ATOM 729 C CA . HIS A 1 95 ? -18.047 1.416 -9.844 1 97.44 95 HIS A CA 1
ATOM 730 C C . HIS A 1 95 ? -18.969 1.527 -8.625 1 97.44 95 HIS A C 1
ATOM 732 O O . HIS A 1 95 ? -20.188 1.591 -8.766 1 97.44 95 HIS A O 1
ATOM 738 N N . ARG A 1 96 ? -18.406 1.377 -7.457 1 97.62 96 ARG A N 1
ATOM 739 C CA . ARG A 1 96 ? -19.094 1.617 -6.188 1 97.62 96 ARG A CA 1
ATOM 740 C C . ARG A 1 96 ? -18.516 2.844 -5.484 1 97.62 96 ARG A C 1
ATOM 742 O O . ARG A 1 96 ? -17.344 3.193 -5.684 1 97.62 96 ARG A O 1
ATOM 749 N N . GLU A 1 97 ? -19.375 3.521 -4.766 1 98.25 97 GLU A N 1
ATOM 750 C CA . GLU A 1 97 ? -18.859 4.594 -3.914 1 98.25 97 GLU A CA 1
ATOM 751 C C . GLU A 1 97 ? -18.125 4.031 -2.695 1 98.25 97 GLU A C 1
ATOM 753 O O . GLU A 1 97 ? -18.766 3.482 -1.788 1 98.25 97 GLU A O 1
ATOM 758 N N . ILE A 1 98 ? -16.859 4.219 -2.686 1 98.81 98 ILE A N 1
ATOM 759 C CA . ILE A 1 98 ? -16.031 3.686 -1.616 1 98.81 98 ILE A CA 1
ATOM 760 C C . ILE A 1 98 ? -15.609 4.812 -0.673 1 98.81 98 ILE A C 1
ATOM 762 O O . ILE A 1 98 ? -15.094 5.84 -1.114 1 98.81 98 ILE A O 1
ATOM 766 N N . GLU A 1 99 ? -15.875 4.625 0.588 1 98.81 99 GLU A N 1
ATOM 767 C CA . GLU A 1 99 ? -15.547 5.633 1.592 1 98.81 99 GLU A CA 1
ATOM 768 C C . GLU A 1 99 ? -14.258 5.277 2.328 1 98.81 99 GLU A C 1
ATOM 770 O O . GLU A 1 99 ? -14.086 4.145 2.777 1 98.81 99 GLU A O 1
ATOM 775 N N . PHE A 1 100 ? -13.383 6.254 2.424 1 98.88 100 PHE A N 1
ATOM 776 C CA . PHE A 1 100 ? -12.125 6.164 3.164 1 98.88 100 PHE A CA 1
ATOM 777 C C . PHE A 1 100 ? -12.156 7.062 4.395 1 98.88 100 PHE A C 1
ATOM 779 O O . PHE A 1 100 ? -12.398 8.266 4.281 1 98.88 100 PHE A O 1
ATOM 786 N N . ARG A 1 101 ? -11.891 6.449 5.543 1 98.69 101 ARG A N 1
ATOM 787 C CA . ARG A 1 101 ? -11.906 7.23 6.77 1 98.69 101 ARG A CA 1
ATOM 788 C C . ARG A 1 101 ? -10.625 7.027 7.57 1 98.69 101 ARG A C 1
ATOM 790 O O . ARG A 1 101 ? -10.164 5.895 7.738 1 98.69 101 ARG A O 1
ATOM 797 N N . VAL A 1 102 ? -10.055 8.133 8.047 1 98.75 102 VAL A N 1
ATOM 798 C CA . VAL A 1 102 ? -8.906 8.125 8.945 1 98.75 102 VAL A CA 1
ATOM 799 C C . VAL A 1 102 ? -9.234 8.898 10.219 1 98.75 102 VAL A C 1
ATOM 801 O O . VAL A 1 102 ? -9.859 9.961 10.164 1 98.75 102 VAL A O 1
ATOM 804 N N . GLU A 1 103 ? -8.875 8.336 11.297 1 98.19 103 GLU A N 1
ATOM 805 C CA . GLU A 1 103 ? -9.062 8.984 12.586 1 98.19 103 GLU A CA 1
ATOM 806 C C . GLU A 1 103 ? -7.789 8.945 13.422 1 98.19 103 GLU A C 1
ATOM 808 O O . GLU A 1 103 ? -7.184 7.883 13.594 1 98.19 103 GLU A O 1
ATOM 813 N N . ILE A 1 104 ? -7.402 10.102 13.953 1 96.81 104 ILE A N 1
ATOM 814 C CA . ILE A 1 104 ? -6.281 10.156 14.883 1 96.81 104 ILE A CA 1
ATOM 815 C C . ILE A 1 104 ? -6.734 9.68 16.266 1 96.81 104 ILE A C 1
ATOM 817 O O . ILE A 1 104 ? -7.684 10.219 16.828 1 96.81 104 ILE A O 1
ATOM 821 N N . THR A 1 105 ? -6.051 8.75 16.828 1 95.44 105 THR A N 1
ATOM 822 C CA . THR A 1 105 ? -6.504 8.148 18.078 1 95.44 105 THR A CA 1
ATOM 823 C C . THR A 1 105 ? -5.543 8.484 19.219 1 95.44 105 THR A C 1
ATOM 825 O O . THR A 1 105 ? -5.883 8.32 20.391 1 95.44 105 THR A O 1
ATOM 828 N N . SER A 1 106 ? -4.352 8.922 18.891 1 88.62 106 SER A N 1
ATOM 829 C CA . SER A 1 106 ? -3.363 9.352 19.875 1 88.62 106 SER A CA 1
ATOM 830 C C . SER A 1 106 ? -2.381 10.352 19.281 1 88.62 106 SER A C 1
ATOM 832 O O . SER A 1 106 ? -1.927 10.18 18.156 1 88.62 106 SER A O 1
ATOM 834 N N . SER A 1 107 ? -2.143 11.422 20.031 1 79.31 107 SER A N 1
ATOM 835 C CA . SER A 1 107 ? -1.266 12.469 19.516 1 79.31 107 SER A CA 1
ATOM 836 C C . SER A 1 107 ? -0.052 12.664 20.422 1 79.31 107 SER A C 1
ATOM 838 O O . SER A 1 107 ? 0.282 13.797 20.781 1 79.31 107 SER A O 1
ATOM 840 N N . ARG A 1 108 ? 0.586 11.688 20.594 1 81.5 108 ARG A N 1
ATOM 841 C CA . ARG A 1 108 ? 1.838 11.773 21.344 1 81.5 108 ARG A CA 1
ATOM 842 C C . ARG A 1 108 ? 3.023 11.953 20.406 1 81.5 108 ARG A C 1
ATOM 844 O O . ARG A 1 108 ? 2.891 12.555 19.328 1 81.5 108 ARG A O 1
ATOM 851 N N . LYS A 1 109 ? 4.195 11.711 20.781 1 79.94 109 LYS A N 1
ATOM 852 C CA . LYS A 1 109 ? 5.379 11.797 19.922 1 79.94 109 LYS A CA 1
ATOM 853 C C . LYS A 1 109 ? 5.191 10.992 18.641 1 79.94 109 LYS A C 1
ATOM 855 O O . LYS A 1 109 ? 5.516 11.469 17.562 1 79.94 109 LYS A O 1
ATOM 860 N N . ILE A 1 110 ? 4.68 9.859 18.797 1 89.06 110 ILE A N 1
ATOM 861 C CA . ILE A 1 110 ? 4.227 9.031 17.688 1 89.06 110 ILE A CA 1
ATOM 862 C C . ILE A 1 110 ? 2.703 9.102 17.578 1 89.06 110 ILE A C 1
ATOM 864 O O . ILE A 1 110 ? 1.991 8.797 18.531 1 89.06 110 ILE A O 1
ATOM 868 N N . LEU A 1 111 ? 2.273 9.562 16.438 1 94.25 111 LEU A N 1
ATOM 869 C CA . LEU A 1 111 ? 0.834 9.633 16.203 1 94.25 111 LEU A CA 1
ATOM 870 C C . LEU A 1 111 ? 0.272 8.266 15.859 1 94.25 111 LEU A C 1
ATOM 872 O O . LEU A 1 111 ? 0.901 7.496 15.125 1 94.25 111 LEU A O 1
ATOM 876 N N . GLU A 1 112 ? -0.925 8.008 16.391 1 96.81 112 GLU A N 1
ATOM 877 C CA . GLU A 1 112 ? -1.623 6.777 16.047 1 96.81 112 GLU A CA 1
ATOM 878 C C . GLU A 1 112 ? -2.932 7.074 15.312 1 96.81 112 GLU A C 1
ATOM 880 O O . GLU A 1 112 ? -3.701 7.938 15.734 1 96.81 112 GLU A O 1
ATOM 885 N N . CYS A 1 113 ? -3.146 6.34 14.25 1 97.94 113 CYS A N 1
ATOM 886 C CA . CYS A 1 113 ? -4.367 6.48 13.469 1 97.94 113 CYS A CA 1
ATOM 887 C C . CYS A 1 113 ? -5.047 5.129 13.273 1 97.94 113 CYS A C 1
ATOM 889 O O . CYS A 1 113 ? -4.375 4.105 13.148 1 97.94 113 CYS A O 1
ATOM 891 N N . GLN A 1 114 ? -6.375 5.191 13.289 1 98.62 114 GLN A N 1
ATOM 892 C CA . GLN A 1 114 ? -7.195 4.09 12.797 1 98.62 114 GLN A CA 1
ATOM 893 C C . GLN A 1 114 ? -7.867 4.457 11.477 1 98.62 114 GLN A C 1
ATOM 895 O O . GLN A 1 114 ? -8.164 5.625 11.227 1 98.62 114 GLN A O 1
ATOM 900 N N . PHE A 1 115 ? -8.039 3.441 10.609 1 98.88 115 PHE A N 1
ATOM 901 C CA . PHE A 1 115 ? -8.695 3.732 9.344 1 98.88 115 PHE A CA 1
ATOM 902 C C . PHE A 1 115 ? -9.625 2.594 8.93 1 98.88 115 PHE A C 1
ATOM 904 O O . PHE A 1 115 ? -9.461 1.46 9.391 1 98.88 115 PHE A O 1
ATOM 911 N N . ASN A 1 116 ? -10.586 2.959 8.141 1 98.62 116 ASN A N 1
ATOM 912 C CA . ASN A 1 116 ? -11.43 1.966 7.488 1 98.62 116 ASN A CA 1
ATOM 913 C C . ASN A 1 116 ? -11.797 2.393 6.07 1 98.62 116 ASN A C 1
ATOM 915 O O . ASN A 1 116 ? -11.805 3.584 5.758 1 98.62 116 ASN A O 1
ATOM 919 N N . VAL A 1 117 ? -11.984 1.437 5.242 1 98.94 117 VAL A N 1
ATOM 920 C CA . VAL A 1 117 ? -12.531 1.563 3.895 1 98.94 117 VAL A CA 1
ATOM 921 C C . VAL A 1 117 ? -13.859 0.811 3.803 1 98.94 117 VAL A C 1
ATOM 923 O O . VAL A 1 11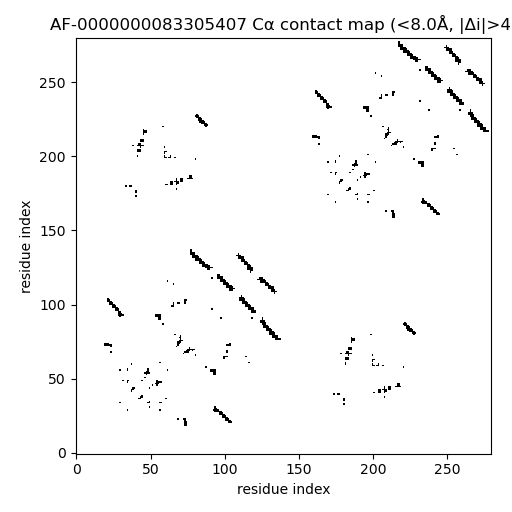7 ? -13.945 -0.357 4.191 1 98.94 117 VAL A O 1
ATOM 926 N N . SER A 1 118 ? -14.859 1.501 3.338 1 98.81 118 SER A N 1
ATOM 927 C CA . SER A 1 118 ? -16.172 0.874 3.33 1 98.81 118 SER A CA 1
ATOM 928 C C . SER A 1 118 ? -16.891 1.107 2.004 1 98.81 118 SER A C 1
ATOM 930 O O . SER A 1 118 ? -16.625 2.092 1.312 1 98.81 118 SER A O 1
ATOM 932 N N . ASP A 1 119 ? -17.719 0.16 1.644 1 98.44 119 ASP A N 1
ATOM 933 C CA . ASP A 1 119 ? -18.688 0.371 0.578 1 98.44 119 ASP A CA 1
ATOM 934 C C . ASP A 1 119 ? -19.875 1.189 1.076 1 98.44 119 ASP A C 1
ATOM 936 O O . ASP A 1 119 ? -20.656 0.722 1.914 1 98.44 119 ASP A O 1
ATOM 940 N N . LYS A 1 120 ? -20.016 2.379 0.563 1 95.69 120 LYS A N 1
ATOM 941 C CA . LYS A 1 120 ? -21.031 3.305 1.066 1 95.69 120 LYS A CA 1
ATOM 942 C C . LYS A 1 120 ? -22.438 2.766 0.823 1 95.69 120 LYS A C 1
ATOM 944 O O . LYS A 1 120 ? -23.344 3.025 1.609 1 95.69 120 LYS A O 1
ATOM 949 N N . SER A 1 121 ? -22.625 2.09 -0.25 1 90.75 121 SER A N 1
ATOM 950 C CA . SER A 1 121 ? -23.953 1.605 -0.614 1 90.75 121 SER A CA 1
ATOM 951 C C . SER A 1 121 ? -24.438 0.519 0.345 1 90.75 121 SER A C 1
ATOM 953 O O . SER A 1 121 ? -25.609 0.471 0.705 1 90.75 121 SER A O 1
ATOM 955 N N . HIS A 1 122 ? -23.531 -0.322 0.833 1 88.75 122 HIS A N 1
ATOM 956 C CA . HIS A 1 122 ? -23.922 -1.464 1.648 1 88.75 122 HIS A CA 1
ATOM 957 C C . HIS A 1 122 ? -23.531 -1.269 3.105 1 88.75 122 HIS A C 1
ATOM 959 O O . HIS A 1 122 ? -24.016 -1.973 3.99 1 88.75 122 HIS A O 1
ATOM 965 N N . GLY A 1 123 ? -22.625 -0.339 3.301 1 89.75 123 GLY A N 1
ATOM 966 C CA . GLY A 1 123 ? -22.141 -0.056 4.648 1 89.75 123 GLY A CA 1
ATOM 967 C C . GLY A 1 123 ? -21.125 -1.062 5.148 1 89.75 123 GLY A C 1
ATOM 968 O O . GLY A 1 123 ? -20.672 -0.974 6.289 1 89.75 123 GLY A O 1
ATOM 969 N N . ASP A 1 124 ? -20.703 -2.01 4.312 1 95.88 124 ASP A N 1
ATOM 970 C CA . ASP A 1 124 ? -19.75 -3.041 4.684 1 95.88 124 ASP A CA 1
ATOM 971 C C . ASP A 1 124 ? -18.344 -2.459 4.805 1 95.88 124 ASP A C 1
ATOM 973 O O . ASP A 1 124 ? -17.891 -1.712 3.934 1 95.88 124 ASP A O 1
ATOM 977 N N . ILE A 1 125 ? -17.688 -2.803 5.918 1 98.56 125 ILE A N 1
ATOM 978 C CA . ILE A 1 125 ? -16.266 -2.504 6.023 1 98.56 125 ILE A CA 1
ATOM 979 C C . ILE A 1 125 ? -15.469 -3.475 5.156 1 98.56 125 ILE A C 1
ATOM 981 O O . ILE A 1 125 ? -15.617 -4.691 5.281 1 98.56 125 ILE A O 1
ATOM 985 N N . LEU A 1 126 ? -14.742 -2.908 4.273 1 98.88 126 LEU A N 1
ATOM 986 C CA . LEU A 1 126 ? -13.938 -3.707 3.35 1 98.88 126 LEU A CA 1
ATOM 987 C C . LEU A 1 126 ? -12.523 -3.906 3.889 1 98.88 126 LEU A C 1
ATOM 989 O O . LEU A 1 126 ? -11.945 -4.984 3.744 1 98.88 126 LEU A O 1
ATOM 993 N N . VAL A 1 127 ? -11.93 -2.857 4.43 1 98.94 127 VAL A N 1
ATOM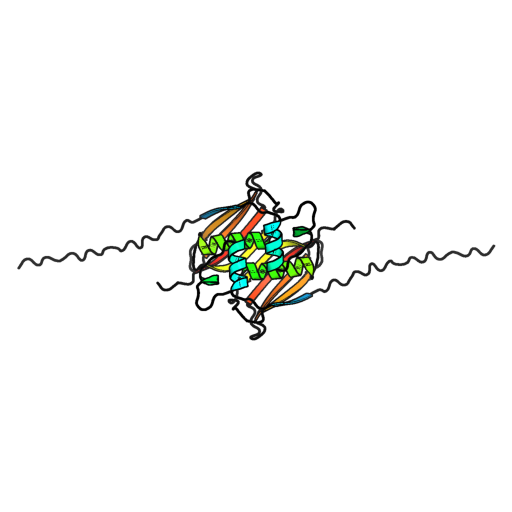 994 C CA . VAL A 1 127 ? -10.586 -2.836 4.988 1 98.94 127 VAL A CA 1
ATOM 995 C C . VAL A 1 127 ? -10.586 -2.08 6.316 1 98.94 127 VAL A C 1
ATOM 997 O O . VAL A 1 127 ? -11.273 -1.063 6.457 1 98.94 127 VAL A O 1
ATOM 1000 N N . ARG A 1 128 ? -9.852 -2.508 7.211 1 98.94 128 ARG A N 1
ATOM 1001 C CA . ARG A 1 128 ? -9.602 -1.766 8.445 1 98.94 128 ARG A CA 1
ATOM 1002 C C . ARG A 1 128 ? -8.148 -1.903 8.883 1 98.94 128 ARG A C 1
ATOM 1004 O O . ARG A 1 128 ? -7.449 -2.824 8.453 1 98.94 128 ARG A O 1
ATOM 1011 N N . GLY A 1 129 ? -7.691 -0.941 9.664 1 98.88 129 GLY A N 1
ATOM 1012 C CA . GLY A 1 129 ? -6.312 -1.033 10.125 1 98.88 129 GLY A CA 1
ATOM 1013 C C . GLY A 1 129 ? -5.891 0.146 10.977 1 98.88 129 GLY A C 1
ATOM 1014 O O . GLY A 1 129 ? -6.73 0.913 11.445 1 98.88 129 GLY A O 1
ATOM 1015 N N . GLU A 1 130 ? -4.625 0.176 11.242 1 98.81 130 GLU A N 1
ATOM 1016 C CA . GLU A 1 130 ? -4.016 1.229 12.047 1 98.81 130 GLU A CA 1
ATOM 1017 C C . GLU A 1 130 ? -2.629 1.593 11.523 1 98.81 130 GLU A C 1
ATOM 1019 O O . GLU A 1 130 ? -1.998 0.8 10.82 1 98.81 130 GLU A O 1
ATOM 1024 N N . ALA A 1 131 ? -2.244 2.779 11.859 1 98.75 131 ALA A N 1
ATOM 1025 C CA . ALA A 1 131 ? -0.933 3.281 11.453 1 98.75 131 ALA A CA 1
ATOM 1026 C C . ALA A 1 131 ? -0.297 4.113 12.562 1 98.75 131 ALA A C 1
ATOM 1028 O O . ALA A 1 131 ? -1 4.754 13.352 1 98.75 131 ALA A O 1
ATOM 1029 N N . LYS A 1 132 ? 0.963 4.016 12.641 1 98.31 132 LYS A N 1
ATOM 1030 C CA . LYS A 1 132 ? 1.766 4.941 13.438 1 98.31 132 LYS A CA 1
ATOM 1031 C C . LYS A 1 132 ? 2.537 5.91 12.539 1 98.31 132 LYS A C 1
ATOM 1033 O O . LYS A 1 132 ? 3.061 5.516 11.492 1 98.31 132 LYS A O 1
ATOM 1038 N N . LEU A 1 133 ? 2.602 7.133 12.961 1 97.38 133 LEU A N 1
ATOM 1039 C CA . LEU A 1 133 ? 3.201 8.172 12.125 1 97.38 133 LEU A CA 1
ATOM 1040 C C . LEU A 1 133 ? 4.168 9.023 12.938 1 97.38 133 LEU A C 1
ATOM 1042 O O . LEU A 1 133 ? 3.969 9.234 14.133 1 97.38 133 LEU A O 1
ATOM 1046 N N . ARG A 1 134 ? 5.16 9.508 12.242 1 95.31 134 ARG A N 1
ATOM 1047 C CA . ARG A 1 134 ? 6.039 10.555 12.75 1 95.31 134 ARG A CA 1
ATOM 1048 C C . ARG A 1 134 ? 5.902 11.836 11.922 1 95.31 134 ARG A C 1
ATOM 1050 O O . ARG A 1 134 ? 5.801 11.773 10.695 1 95.31 134 ARG A O 1
ATOM 1057 N N . ARG A 1 135 ? 5.891 12.914 12.578 1 87.88 135 ARG A N 1
ATOM 1058 C CA . ARG A 1 135 ? 5.801 14.18 11.852 1 87.88 135 ARG A CA 1
ATOM 1059 C C . ARG A 1 135 ? 7.176 14.82 11.703 1 87.88 135 ARG A C 1
ATOM 1061 O O . ARG A 1 135 ? 7.902 14.977 12.688 1 87.88 135 ARG A O 1
ATOM 1068 N N . LYS A 1 136 ? 7.566 14.906 10.43 1 76 136 LYS A N 1
ATOM 1069 C CA . LYS A 1 136 ? 8.797 15.656 10.195 1 76 136 LYS A CA 1
ATOM 1070 C C . LYS A 1 136 ? 8.609 17.141 10.5 1 76 136 LYS A C 1
ATOM 1072 O O . LYS A 1 136 ? 7.625 17.75 10.07 1 76 136 LYS A O 1
ATOM 1077 N N . THR A 1 137 ? 9.07 17.562 11.586 1 56.69 137 THR A N 1
ATOM 1078 C CA . THR A 1 137 ? 8.984 18.969 11.922 1 56.69 137 THR A CA 1
ATOM 1079 C C . THR A 1 137 ? 9.445 19.828 10.75 1 56.69 137 THR A C 1
ATOM 1081 O O . THR A 1 137 ? 10.586 19.703 10.289 1 56.69 137 THR A O 1
ATOM 1084 N N . THR A 1 138 ? 8.625 19.969 9.758 1 47.62 138 THR A N 1
ATOM 1085 C CA . THR A 1 138 ? 9.047 20.922 8.742 1 47.62 138 THR A CA 1
ATOM 1086 C C . THR A 1 138 ? 9.398 22.266 9.375 1 47.62 138 THR A C 1
ATOM 1088 O O . THR A 1 138 ? 8.641 22.781 10.203 1 47.62 138 THR A O 1
ATOM 1091 N N . LEU A 1 139 ? 10.648 22.422 9.688 1 38.69 139 LEU A N 1
ATOM 1092 C CA . LEU A 1 139 ? 11.078 23.734 10.18 1 38.69 139 LEU A CA 1
ATOM 1093 C C . LEU A 1 139 ? 10.398 24.859 9.406 1 38.69 139 LEU A C 1
ATOM 1095 O O . LEU A 1 139 ? 10.391 24.859 8.172 1 38.69 139 LEU A O 1
ATOM 1099 N N . ASN A 1 140 ? 9.273 25.391 9.945 1 33.72 140 ASN A N 1
ATOM 1100 C CA . ASN A 1 140 ? 9 26.75 9.492 1 33.72 140 ASN A CA 1
ATOM 1101 C C . ASN A 1 140 ? 10.266 27.609 9.484 1 33.72 140 ASN A C 1
ATOM 1103 O O . ASN A 1 140 ? 11.055 27.562 10.43 1 33.72 140 ASN A O 1
ATOM 1107 N N . MET B 1 1 ? -5.395 -70.625 -20.25 1 34.88 1 MET B N 1
ATOM 1108 C CA . MET B 1 1 ? -5.957 -69.25 -20.281 1 34.88 1 MET B CA 1
ATOM 1109 C C . MET B 1 1 ? -5.203 -68.312 -19.328 1 34.88 1 MET B C 1
ATOM 1111 O O . MET B 1 1 ? -5.207 -68.562 -18.109 1 34.88 1 MET B O 1
ATOM 1115 N N . MET B 1 2 ? -4.031 -67.812 -19.828 1 37.81 2 MET B N 1
ATOM 1116 C CA . MET B 1 2 ? -3.035 -67 -19.141 1 37.81 2 MET B CA 1
ATOM 1117 C C . MET B 1 2 ? -3.641 -65.625 -18.703 1 37.81 2 MET B C 1
ATOM 1119 O O . MET B 1 2 ? -4.191 -64.875 -19.516 1 37.81 2 MET B O 1
ATOM 1123 N N . ARG B 1 3 ? -4.25 -65.562 -17.516 1 42.69 3 ARG B N 1
ATOM 1124 C CA . ARG B 1 3 ? -4.789 -64.375 -16.875 1 42.69 3 ARG B CA 1
ATOM 1125 C C . ARG B 1 3 ? -3.725 -63.312 -16.75 1 42.69 3 ARG B C 1
ATOM 1127 O O . ARG B 1 3 ? -2.758 -63.438 -16 1 42.69 3 ARG B O 1
ATOM 1134 N N . HIS B 1 4 ? -3.363 -62.656 -17.938 1 39.84 4 HIS B N 1
ATOM 1135 C CA . HIS B 1 4 ? -2.545 -61.438 -17.859 1 39.84 4 HIS B CA 1
ATOM 1136 C C . HIS B 1 4 ? -3.178 -60.406 -16.922 1 39.84 4 HIS B C 1
ATOM 1138 O O . HIS B 1 4 ? -4.32 -60 -17.141 1 39.84 4 HIS B O 1
ATOM 1144 N N . THR B 1 5 ? -2.988 -60.5 -15.633 1 37.91 5 THR B N 1
ATOM 1145 C CA . THR B 1 5 ? -3.344 -59.469 -14.695 1 37.91 5 THR B CA 1
ATOM 1146 C C . THR B 1 5 ? -2.758 -58.125 -15.133 1 37.91 5 THR B C 1
ATOM 1148 O O . THR B 1 5 ? -1.539 -57.969 -15.242 1 37.91 5 THR B O 1
ATOM 1151 N N . LEU B 1 6 ? -3.447 -57.469 -16.062 1 35.06 6 LEU B N 1
ATOM 1152 C CA . LEU B 1 6 ? -3.072 -56.094 -16.406 1 35.06 6 LEU B CA 1
ATOM 1153 C C . LEU B 1 6 ? -2.789 -55.281 -15.141 1 35.06 6 LEU B C 1
ATOM 1155 O O . LEU B 1 6 ? -3.674 -55.094 -14.305 1 35.06 6 LEU B O 1
ATOM 1159 N N . GLY B 1 7 ? -1.593 -55.375 -14.594 1 35.34 7 GLY B N 1
ATOM 1160 C CA . GLY B 1 7 ? -1.124 -54.5 -13.539 1 35.34 7 GLY B CA 1
ATOM 1161 C C . GLY B 1 7 ? -1.537 -53.062 -13.742 1 35.34 7 GLY B C 1
ATOM 1162 O O . GLY B 1 7 ? -1.364 -52.5 -14.836 1 35.34 7 GLY B O 1
ATOM 1163 N N . ARG B 1 8 ? -2.729 -52.625 -13.164 1 37 8 ARG B N 1
ATOM 1164 C CA . ARG B 1 8 ? -3.16 -51.25 -13.07 1 37 8 ARG B CA 1
ATOM 1165 C C . ARG B 1 8 ? -1.982 -50.312 -12.773 1 37 8 ARG B C 1
ATOM 1167 O O . ARG B 1 8 ? -1.311 -50.469 -11.75 1 37 8 ARG B O 1
ATOM 1174 N N . LEU B 1 9 ? -1.136 -49.969 -13.797 1 38.12 9 LEU B N 1
ATOM 1175 C CA . LEU B 1 9 ? -0.194 -48.875 -13.641 1 38.12 9 LEU B CA 1
ATOM 1176 C C . LEU B 1 9 ? -0.848 -47.688 -12.922 1 38.12 9 LEU B C 1
ATOM 1178 O O . LEU B 1 9 ? -1.771 -47.094 -13.453 1 38.12 9 LEU B O 1
ATOM 1182 N N . HIS B 1 10 ? -1.09 -47.781 -11.633 1 38.5 10 HIS B N 1
ATOM 1183 C CA . HIS B 1 10 ? -1.365 -46.562 -10.867 1 38.5 10 HIS B CA 1
ATOM 1184 C C . HIS B 1 10 ? -0.381 -45.438 -11.219 1 38.5 10 HIS B C 1
ATOM 1186 O O . HIS B 1 10 ? 0.814 -45.562 -10.938 1 38.5 10 HIS B O 1
ATOM 1192 N N . GLN B 1 11 ? -0.406 -44.938 -12.453 1 32.97 11 GLN B N 1
ATOM 1193 C CA . GLN B 1 11 ? 0.337 -43.688 -12.656 1 32.97 11 GLN B CA 1
ATOM 1194 C C . GLN B 1 11 ? 0.115 -42.719 -11.508 1 32.97 11 GLN B C 1
ATOM 1196 O O . GLN B 1 11 ? -1.006 -42.25 -11.281 1 32.97 11 GLN B O 1
ATOM 1201 N N . SER B 1 12 ? 0.741 -42.969 -10.344 1 37.53 12 SER B N 1
ATOM 1202 C CA . SER B 1 12 ? 0.836 -41.875 -9.383 1 37.53 12 SER B CA 1
ATOM 1203 C C . SER B 1 12 ? 1.008 -40.531 -10.086 1 37.53 12 SER B C 1
ATOM 1205 O O . SER B 1 12 ? 2.002 -40.312 -10.781 1 37.53 12 SER B O 1
ATOM 1207 N N . VAL B 1 13 ? -0.017 -40.062 -10.695 1 36.78 13 VAL B N 1
ATOM 1208 C CA . VAL B 1 13 ? 0.055 -38.656 -11.055 1 36.78 13 VAL B CA 1
ATOM 1209 C C . VAL B 1 13 ? 0.827 -37.875 -9.977 1 36.78 13 VAL B C 1
ATOM 1211 O O . VAL B 1 13 ? 0.365 -37.75 -8.844 1 36.78 13 VAL B O 1
ATOM 1214 N N . LYS B 1 14 ? 2.121 -38.188 -9.859 1 35.12 14 LYS B N 1
ATOM 1215 C CA . LYS B 1 14 ? 2.926 -37.188 -9.148 1 35.12 14 LYS B CA 1
ATOM 1216 C C . LYS B 1 14 ? 2.379 -35.781 -9.367 1 35.12 14 LYS B C 1
ATOM 1218 O O . LYS B 1 14 ? 2.371 -35.281 -10.5 1 35.12 14 LYS B O 1
ATOM 1223 N N . VAL B 1 15 ? 1.25 -35.531 -8.766 1 35.53 15 VAL B N 1
ATOM 1224 C CA . VAL B 1 15 ? 0.986 -34.094 -8.664 1 35.53 15 VAL B CA 1
ATOM 1225 C C . VAL B 1 15 ? 2.307 -33.344 -8.594 1 35.53 15 VAL B C 1
ATOM 1227 O O . VAL B 1 15 ? 3.092 -33.531 -7.66 1 35.53 15 VAL B O 1
ATOM 1230 N N . LEU B 1 16 ? 3.082 -33.344 -9.672 1 33.62 16 LEU B N 1
ATOM 1231 C CA . LEU B 1 16 ? 4.125 -32.312 -9.68 1 33.62 16 LEU B CA 1
ATOM 1232 C C . LEU B 1 16 ? 3.758 -31.156 -8.766 1 33.62 16 LEU B C 1
ATOM 1234 O O . LEU B 1 16 ? 2.85 -30.391 -9.07 1 33.62 16 LEU B O 1
ATOM 1238 N N . LEU B 1 17 ? 3.512 -31.453 -7.484 1 38.16 17 LEU B N 1
ATOM 1239 C CA . LEU B 1 17 ? 3.535 -30.312 -6.57 1 38.16 17 LEU B CA 1
ATOM 1240 C C . LEU B 1 17 ? 4.453 -29.219 -7.094 1 38.16 17 LEU B C 1
ATOM 1242 O O . LEU B 1 17 ? 5.668 -29.406 -7.188 1 38.16 17 LEU B O 1
ATOM 1246 N N . VAL B 1 18 ? 4.289 -28.734 -8.258 1 40 18 VAL B N 1
ATOM 1247 C CA . VAL B 1 18 ? 5.039 -27.547 -8.656 1 40 18 VAL B CA 1
ATOM 1248 C C . VAL B 1 18 ? 5.652 -26.891 -7.418 1 40 18 VAL B C 1
ATOM 1250 O O . VAL B 1 18 ? 4.934 -26.516 -6.488 1 40 18 VAL B O 1
ATOM 1253 N N . ARG B 1 19 ? 6.797 -27.25 -6.984 1 46.78 19 ARG B N 1
ATOM 1254 C CA . ARG B 1 19 ? 7.652 -26.625 -5.973 1 46.78 19 ARG B CA 1
ATOM 1255 C C . ARG B 1 19 ? 7.508 -25.109 -5.98 1 46.78 19 ARG B C 1
ATOM 1257 O O . ARG B 1 19 ? 7.957 -24.453 -6.918 1 46.78 19 ARG B O 1
ATOM 1264 N N . GLN B 1 20 ? 6.352 -24.531 -5.797 1 57.78 20 GLN B N 1
ATOM 1265 C CA . GLN B 1 20 ? 6.246 -23.094 -5.672 1 57.78 20 GLN B CA 1
ATOM 1266 C C . GLN B 1 20 ? 7.453 -22.516 -4.934 1 57.78 20 GLN B C 1
ATOM 1268 O O . GLN B 1 20 ? 7.898 -23.062 -3.93 1 57.78 20 GLN B O 1
ATOM 1273 N N . SER B 1 21 ? 8.367 -21.906 -5.824 1 65.44 21 SER B N 1
ATOM 1274 C CA . SER B 1 21 ? 9.477 -21.219 -5.172 1 65.44 21 SER B CA 1
ATOM 1275 C C . SER B 1 21 ? 9.023 -20.531 -3.881 1 65.44 21 SER B C 1
ATOM 1277 O O . SER B 1 21 ? 7.969 -19.906 -3.844 1 65.44 21 SER B O 1
ATOM 1279 N N . SER B 1 22 ? 9.812 -20.859 -2.9 1 88.38 22 SER B N 1
ATOM 1280 C CA . SER B 1 22 ? 9.445 -20.375 -1.571 1 88.38 22 SER B CA 1
ATOM 1281 C C . SER B 1 22 ? 9.812 -18.906 -1.392 1 88.38 22 SER B C 1
ATOM 1283 O O . SER B 1 22 ? 9.523 -18.312 -0.353 1 88.38 22 SER B O 1
ATOM 1285 N N . SER B 1 23 ? 10.562 -18.391 -2.486 1 97.19 23 SER B N 1
ATOM 1286 C CA . SER B 1 23 ? 10.906 -16.984 -2.387 1 97.19 23 SER B CA 1
ATOM 1287 C C . SER B 1 23 ? 11.109 -16.359 -3.766 1 97.19 23 SER B C 1
ATOM 1289 O O . SER B 1 23 ? 11.266 -17.078 -4.758 1 97.19 23 SER B O 1
ATOM 1291 N N . PHE B 1 24 ? 11.031 -15.055 -3.914 1 98.19 24 PHE B N 1
ATOM 1292 C CA . PHE B 1 24 ? 11.273 -14.297 -5.133 1 98.19 24 PHE B CA 1
ATOM 1293 C C . PHE B 1 24 ? 11.836 -12.914 -4.809 1 98.19 24 PHE B C 1
ATOM 1295 O O . PHE B 1 24 ? 11.438 -12.297 -3.818 1 98.19 24 PHE B O 1
ATOM 1302 N N . THR B 1 25 ? 12.797 -12.523 -5.684 1 98.44 25 THR B N 1
ATOM 1303 C CA . THR B 1 25 ? 13.414 -11.211 -5.523 1 98.44 25 THR B CA 1
ATOM 1304 C C . THR B 1 25 ? 13.398 -10.445 -6.84 1 98.44 25 THR B C 1
ATOM 1306 O O . THR B 1 25 ? 13.625 -11.016 -7.906 1 98.44 25 THR B O 1
ATOM 1309 N N . LEU B 1 26 ? 13.102 -9.156 -6.766 1 98.19 26 LEU B N 1
ATOM 1310 C CA . LEU B 1 26 ? 13.305 -8.273 -7.91 1 98.19 26 LEU B CA 1
ATOM 1311 C C . LEU B 1 26 ? 13.922 -6.945 -7.477 1 98.19 26 LEU B C 1
ATOM 1313 O O . LEU B 1 26 ? 13.969 -6.645 -6.281 1 98.19 26 LEU B O 1
ATOM 1317 N N . THR B 1 27 ? 14.492 -6.262 -8.461 1 98.38 27 THR B N 1
ATOM 1318 C CA . THR B 1 27 ? 15.102 -4.965 -8.203 1 98.38 27 THR B CA 1
ATOM 1319 C C . THR B 1 27 ? 14.445 -3.883 -9.062 1 98.38 27 THR B C 1
ATOM 1321 O O . THR B 1 27 ? 14.094 -4.125 -10.219 1 98.38 27 THR B O 1
ATOM 1324 N N . ARG B 1 28 ? 14.305 -2.699 -8.469 1 98.31 28 ARG B N 1
ATOM 1325 C CA . ARG B 1 28 ? 13.742 -1.552 -9.172 1 98.31 28 ARG B CA 1
ATOM 1326 C C . ARG B 1 28 ? 14.469 -0.266 -8.789 1 98.31 28 ARG B C 1
ATOM 1328 O O . ARG B 1 28 ? 15.039 -0.167 -7.703 1 98.31 28 ARG B O 1
ATOM 1335 N N . VAL B 1 29 ? 14.43 0.657 -9.758 1 98.56 29 VAL B N 1
ATOM 1336 C CA . VAL B 1 29 ? 14.891 2.02 -9.516 1 98.56 29 VAL B CA 1
ATOM 1337 C C . VAL B 1 29 ? 13.727 2.994 -9.672 1 98.56 29 VAL B C 1
ATOM 1339 O O . VAL B 1 29 ? 13.031 2.98 -10.688 1 98.56 29 VAL B O 1
ATOM 1342 N N . PHE B 1 30 ? 13.555 3.848 -8.641 1 98.69 30 PHE B N 1
ATOM 1343 C CA . PHE B 1 30 ? 12.445 4.797 -8.688 1 98.69 30 PHE B CA 1
ATOM 1344 C C . PHE B 1 30 ? 12.93 6.168 -9.133 1 98.69 30 PHE B C 1
ATOM 1346 O O . PHE B 1 30 ? 14 6.621 -8.727 1 98.69 30 PHE B O 1
ATOM 1353 N N . THR B 1 31 ? 12.031 6.816 -9.922 1 98.5 31 THR B N 1
ATOM 1354 C CA . THR B 1 31 ? 12.297 8.156 -10.43 1 98.5 31 THR B CA 1
ATOM 1355 C C . THR B 1 31 ? 11.219 9.133 -9.953 1 98.5 31 THR B C 1
ATOM 1357 O O . THR B 1 31 ? 10.172 8.711 -9.461 1 98.5 31 THR B O 1
ATOM 1360 N N . PRO B 1 32 ? 11.492 10.43 -10.133 1 98.31 32 PRO B N 1
ATOM 1361 C CA . PRO B 1 32 ? 10.461 11.398 -9.773 1 98.31 32 PRO B CA 1
ATOM 1362 C C . PRO B 1 32 ? 9.156 11.18 -10.539 1 98.31 32 PRO B C 1
ATOM 1364 O O . PRO B 1 32 ? 8.07 11.445 -10.008 1 98.31 32 PRO B O 1
ATOM 1367 N N . VAL B 1 33 ? 9.273 10.703 -11.75 1 98.44 33 VAL B N 1
ATOM 1368 C CA . VAL B 1 33 ? 8.086 10.453 -12.562 1 98.44 33 VAL B CA 1
ATOM 1369 C C . VAL B 1 33 ? 7.246 9.344 -11.93 1 98.44 33 VAL B C 1
ATOM 1371 O O . VAL B 1 33 ? 6.016 9.422 -11.914 1 98.44 33 VAL B O 1
ATOM 1374 N N . ASP B 1 34 ? 7.91 8.344 -11.391 1 98.62 34 ASP B N 1
ATOM 1375 C CA . ASP B 1 34 ? 7.203 7.277 -10.688 1 98.62 34 ASP B CA 1
ATOM 1376 C C . ASP B 1 34 ? 6.418 7.828 -9.5 1 98.62 34 ASP B C 1
ATOM 1378 O O . ASP B 1 34 ? 5.258 7.461 -9.297 1 98.62 34 ASP B O 1
ATOM 1382 N N . LEU B 1 35 ? 7.09 8.711 -8.758 1 98.81 35 LEU B N 1
ATOM 1383 C CA . LEU B 1 35 ? 6.457 9.258 -7.566 1 98.81 35 LEU B CA 1
ATOM 1384 C C . LEU B 1 35 ? 5.262 10.133 -7.938 1 98.81 35 LEU B C 1
ATOM 1386 O O . LEU B 1 35 ? 4.223 10.086 -7.273 1 98.81 35 LEU B O 1
ATOM 1390 N N . LYS B 1 36 ? 5.402 10.898 -9 1 98.69 36 LYS B N 1
ATOM 1391 C CA . LYS B 1 36 ? 4.309 11.75 -9.453 1 98.69 36 LYS B CA 1
ATOM 1392 C C . LYS B 1 36 ? 3.115 10.922 -9.914 1 98.69 36 LYS B C 1
ATOM 1394 O O . LYS B 1 36 ? 1.969 11.227 -9.586 1 98.69 36 LYS B O 1
ATOM 1399 N N . ARG B 1 37 ? 3.385 9.906 -10.648 1 98.81 37 ARG B N 1
ATOM 1400 C CA . ARG B 1 37 ? 2.314 9.039 -11.117 1 98.81 37 ARG B CA 1
ATOM 1401 C C . ARG B 1 37 ? 1.587 8.383 -9.953 1 98.81 37 ARG B C 1
ATOM 1403 O O . ARG B 1 37 ? 0.358 8.281 -9.953 1 98.81 37 ARG B O 1
ATOM 1410 N N . TYR B 1 38 ? 2.375 7.969 -8.945 1 98.88 38 TYR B N 1
ATOM 1411 C CA . TYR B 1 38 ? 1.76 7.332 -7.785 1 98.88 38 TYR B CA 1
ATOM 1412 C C . TYR B 1 38 ? 0.933 8.328 -6.988 1 98.88 38 TYR B C 1
ATOM 1414 O O . TYR B 1 38 ? -0.163 8.008 -6.523 1 98.88 38 TYR B O 1
ATOM 1422 N N . ALA B 1 39 ? 1.452 9.508 -6.883 1 98.88 39 ALA B N 1
ATOM 1423 C CA . ALA B 1 39 ? 0.739 10.562 -6.164 1 98.88 39 ALA B CA 1
ATOM 1424 C C . ALA B 1 39 ? -0.586 10.891 -6.848 1 98.88 39 ALA B C 1
ATOM 1426 O O . ALA B 1 39 ? -1.61 11.055 -6.18 1 98.88 39 ALA B O 1
ATOM 1427 N N . ASP B 1 40 ? -0.535 10.945 -8.125 1 98.44 40 ASP B N 1
ATOM 1428 C CA . ASP B 1 40 ? -1.741 11.242 -8.891 1 98.44 40 ASP B CA 1
ATOM 1429 C C . ASP B 1 40 ? -2.799 10.164 -8.695 1 98.44 40 ASP B C 1
ATOM 1431 O O . ASP B 1 40 ? -3.99 10.461 -8.594 1 98.44 40 ASP B O 1
ATOM 1435 N N . LEU B 1 41 ? -2.369 9 -8.648 1 98.69 41 LEU B N 1
ATOM 1436 C CA . LEU B 1 41 ? -3.273 7.859 -8.562 1 98.69 41 LEU B CA 1
ATOM 1437 C C . LEU B 1 41 ? -3.812 7.695 -7.145 1 98.69 41 LEU B C 1
ATOM 1439 O O . LEU B 1 41 ? -5.012 7.465 -6.957 1 98.69 41 LEU B O 1
ATOM 1443 N N . SER B 1 42 ? -2.984 7.875 -6.121 1 98.62 42 SER B N 1
ATOM 1444 C CA . SER B 1 42 ? -3.334 7.598 -4.73 1 98.62 42 SER B CA 1
ATOM 1445 C C . SER B 1 42 ? -3.889 8.836 -4.043 1 98.62 42 SER B C 1
ATOM 1447 O O . SER B 1 42 ? -4.547 8.734 -3.006 1 98.62 42 SER B O 1
ATOM 1449 N N . GLY B 1 43 ? -3.496 10 -4.551 1 98.56 43 GLY B N 1
ATOM 1450 C CA . GLY B 1 43 ? -3.805 11.258 -3.879 1 98.56 43 GLY B CA 1
ATOM 1451 C C . GLY B 1 43 ? -2.77 11.641 -2.838 1 98.56 43 GLY B C 1
ATOM 1452 O O . GLY B 1 43 ? -2.912 12.664 -2.166 1 98.56 43 GLY B O 1
ATOM 1453 N N . ASP B 1 44 ? -1.722 10.859 -2.66 1 98.56 44 ASP B N 1
ATOM 1454 C CA . ASP B 1 44 ? -0.691 11.172 -1.674 1 98.56 44 ASP B CA 1
ATOM 1455 C C . ASP B 1 44 ? 0.322 12.164 -2.236 1 98.56 44 ASP B C 1
ATOM 1457 O O . ASP B 1 44 ? 1.424 11.781 -2.633 1 98.56 44 ASP B O 1
ATOM 1461 N N . CYS B 1 45 ? -0.062 13.383 -2.148 1 98.56 45 CYS B N 1
ATOM 1462 C CA . CYS B 1 45 ? 0.8 14.469 -2.617 1 98.56 45 CYS B CA 1
ATOM 1463 C C . CYS B 1 45 ? 1.526 15.125 -1.451 1 98.56 45 CYS B C 1
ATOM 1465 O O . CYS B 1 45 ? 1.771 16.328 -1.471 1 98.56 45 CYS B O 1
ATOM 1467 N N . ASN B 1 46 ? 1.779 14.375 -0.399 1 98.12 46 ASN B N 1
ATOM 1468 C CA . ASN B 1 46 ? 2.611 14.844 0.706 1 98.12 46 ASN B CA 1
ATOM 1469 C C . ASN B 1 46 ? 3.926 15.43 0.207 1 98.12 46 ASN B C 1
ATOM 1471 O O . ASN B 1 46 ? 4.637 14.805 -0.581 1 98.12 46 ASN B O 1
ATOM 1475 N N . PRO B 1 47 ? 4.289 16.594 0.627 1 97.38 47 PRO B N 1
ATOM 1476 C CA . PRO B 1 47 ? 5.496 17.25 0.125 1 97.38 47 PRO B CA 1
ATOM 1477 C C . PRO B 1 47 ? 6.754 16.406 0.324 1 97.38 47 PRO B C 1
ATOM 1479 O O . PRO B 1 47 ? 7.723 16.562 -0.427 1 97.38 47 PRO B O 1
ATOM 1482 N N . ILE B 1 48 ? 6.773 15.453 1.222 1 97.19 48 ILE B N 1
ATOM 1483 C CA . ILE B 1 48 ? 7.945 14.625 1.469 1 97.19 48 ILE B CA 1
ATOM 1484 C C . ILE B 1 48 ? 8.211 13.734 0.253 1 97.19 48 ILE B C 1
ATOM 1486 O O . ILE B 1 48 ? 9.305 13.188 0.11 1 97.19 48 ILE B O 1
ATOM 1490 N N . HIS B 1 49 ? 7.184 13.594 -0.603 1 98.5 49 HIS B N 1
ATOM 1491 C CA . HIS B 1 49 ? 7.316 12.727 -1.766 1 98.5 49 HIS B CA 1
ATOM 1492 C C . HIS B 1 49 ? 7.594 13.531 -3.029 1 98.5 49 HIS B C 1
ATOM 1494 O O . HIS B 1 49 ? 8.047 12.984 -4.035 1 98.5 49 HIS B O 1
ATOM 1500 N N . LEU B 1 50 ? 7.266 14.781 -3.045 1 97.69 50 LEU B N 1
ATOM 1501 C CA . LEU B 1 50 ? 7.223 15.492 -4.316 1 97.69 50 LEU B CA 1
ATOM 1502 C C . LEU B 1 50 ? 8.062 16.766 -4.258 1 97.69 50 LEU B C 1
ATOM 1504 O O . LEU B 1 50 ? 8.672 17.156 -5.258 1 97.69 50 LEU B O 1
ATOM 1508 N N . ASP B 1 51 ? 8.109 17.438 -3.143 1 91.19 51 ASP B N 1
ATOM 1509 C CA . ASP B 1 51 ? 8.617 18.812 -3.105 1 91.19 51 ASP B CA 1
ATOM 1510 C C . ASP B 1 51 ? 9.875 18.906 -2.244 1 91.19 51 ASP B C 1
ATOM 1512 O O . ASP B 1 51 ? 10.586 19.906 -2.283 1 91.19 51 ASP B O 1
ATOM 1516 N N . ASP B 1 52 ? 10.188 17.875 -1.58 1 90.31 52 ASP B N 1
ATOM 1517 C CA . ASP B 1 52 ? 11.367 17.875 -0.716 1 90.31 52 ASP B CA 1
ATOM 1518 C C . ASP B 1 52 ? 12.648 17.859 -1.54 1 90.31 52 ASP B C 1
ATOM 1520 O O . ASP B 1 52 ? 12.633 17.5 -2.721 1 90.31 52 ASP B O 1
ATOM 1524 N N . ASP B 1 53 ? 13.742 18.25 -0.91 1 93.44 53 ASP B N 1
ATOM 1525 C CA . ASP B 1 53 ? 15.047 18.203 -1.564 1 93.44 53 ASP B CA 1
ATOM 1526 C C . ASP B 1 53 ? 15.461 16.766 -1.863 1 93.44 53 ASP B C 1
ATOM 1528 O O . ASP B 1 53 ? 16.094 16.5 -2.887 1 93.44 53 ASP B O 1
ATOM 1532 N N . ASN B 1 54 ? 15.141 15.906 -0.983 1 94.94 54 ASN B N 1
ATOM 1533 C CA . ASN B 1 54 ? 15.359 14.477 -1.131 1 94.94 54 ASN B CA 1
ATOM 1534 C C . ASN B 1 54 ? 14.062 13.688 -0.958 1 94.94 54 ASN B C 1
ATOM 1536 O O . ASN B 1 54 ? 13.875 13.008 0.052 1 94.94 54 ASN B O 1
ATOM 1540 N N . PRO B 1 55 ? 13.242 13.797 -1.989 1 97.69 55 PRO B N 1
ATOM 1541 C CA . PRO B 1 55 ? 11.961 13.102 -1.865 1 97.69 55 PRO B CA 1
ATOM 1542 C C . PRO B 1 55 ? 12.125 11.602 -1.602 1 97.69 55 PRO B C 1
ATOM 1544 O O . PRO B 1 55 ? 13.078 10.992 -2.076 1 97.69 55 PRO B O 1
ATOM 1547 N N . ILE B 1 56 ? 11.258 11.102 -0.843 1 98.31 56 ILE B N 1
ATOM 1548 C CA . ILE B 1 56 ? 11.312 9.68 -0.525 1 98.31 56 ILE B CA 1
ATOM 1549 C C . ILE B 1 56 ? 10.133 8.961 -1.179 1 98.31 56 ILE B C 1
ATOM 1551 O O . ILE B 1 56 ? 9.062 9.539 -1.352 1 98.31 56 ILE B O 1
ATOM 1555 N N . VAL B 1 57 ? 10.289 7.719 -1.554 1 98.81 57 VAL B N 1
ATOM 1556 C CA . VAL B 1 57 ? 9.258 6.906 -2.188 1 98.81 57 VAL B CA 1
ATOM 1557 C C . VAL B 1 57 ? 8.133 6.629 -1.192 1 98.81 57 VAL B C 1
ATOM 1559 O O . VAL B 1 57 ? 8.391 6.387 -0.01 1 98.81 57 VAL B O 1
ATOM 1562 N N . HIS B 1 58 ? 6.93 6.703 -1.688 1 98.94 58 HIS B N 1
ATOM 1563 C CA . HIS B 1 58 ? 5.781 6.387 -0.847 1 98.94 58 HIS B CA 1
ATOM 1564 C C . HIS B 1 58 ? 5.895 4.984 -0.261 1 98.94 58 HIS B C 1
ATOM 1566 O O . HIS B 1 58 ? 6.078 4.012 -0.997 1 98.94 58 HIS B O 1
ATOM 1572 N N . GLY B 1 59 ? 5.699 4.844 1.047 1 98.88 59 GLY B N 1
ATOM 1573 C CA . GLY B 1 59 ? 5.73 3.533 1.672 1 98.88 59 GLY B CA 1
ATOM 1574 C C . GLY B 1 59 ? 4.715 2.57 1.087 1 98.88 59 GLY B C 1
ATOM 1575 O O . GLY B 1 59 ? 5.02 1.396 0.867 1 98.88 59 GLY B O 1
ATOM 1576 N N . THR B 1 60 ? 3.516 3.053 0.843 1 98.94 60 THR B N 1
ATOM 1577 C CA . THR B 1 60 ? 2.467 2.184 0.319 1 98.94 60 THR B CA 1
ATOM 1578 C C . THR B 1 60 ? 2.732 1.836 -1.143 1 98.94 60 THR B C 1
ATOM 1580 O O . THR B 1 60 ? 2.213 0.841 -1.653 1 98.94 60 THR B O 1
ATOM 1583 N N . PHE B 1 61 ? 3.521 2.637 -1.889 1 98.94 61 PHE B N 1
ATOM 1584 C CA . PHE B 1 61 ? 3.98 2.262 -3.221 1 98.94 61 PHE B CA 1
ATOM 1585 C C . PHE B 1 61 ? 4.883 1.036 -3.156 1 98.94 61 PHE B C 1
ATOM 1587 O O . PHE B 1 61 ? 4.715 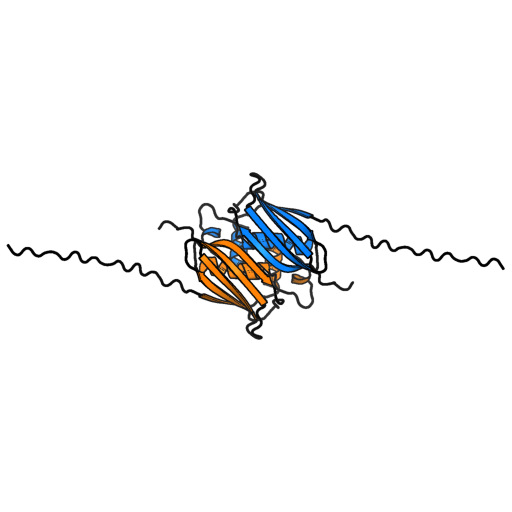0.093 -3.934 1 98.94 61 PHE B O 1
ATOM 1594 N N . LEU B 1 62 ? 5.809 0.997 -2.236 1 98.94 62 LEU B N 1
ATOM 1595 C CA . LEU B 1 62 ? 6.68 -0.155 -2.027 1 98.94 62 LEU B CA 1
ATOM 1596 C C . LEU B 1 62 ? 5.863 -1.404 -1.712 1 98.94 62 LEU B C 1
ATOM 1598 O O . LEU B 1 62 ? 6.164 -2.488 -2.217 1 98.94 62 LEU B O 1
ATOM 1602 N N . LEU B 1 63 ? 4.812 -1.241 -0.88 1 98.94 63 LEU B N 1
ATOM 1603 C CA . LEU B 1 63 ? 3.938 -2.367 -0.577 1 98.94 63 LEU B CA 1
ATOM 1604 C C . LEU B 1 63 ? 3.203 -2.836 -1.828 1 98.94 63 LEU B C 1
ATOM 1606 O O . LEU B 1 63 ? 2.934 -4.027 -1.983 1 98.94 63 LEU B O 1
ATOM 1610 N N . GLY B 1 64 ? 2.891 -1.9 -2.715 1 98.94 64 GLY B N 1
ATOM 1611 C CA . GLY B 1 64 ? 2.307 -2.27 -3.994 1 98.94 64 GLY B CA 1
ATOM 1612 C C . GLY B 1 64 ? 3.186 -3.205 -4.805 1 98.94 64 GLY B C 1
ATOM 1613 O O . GLY B 1 64 ? 2.695 -4.168 -5.395 1 98.94 64 GLY B O 1
ATOM 1614 N N . VAL B 1 65 ? 4.445 -2.898 -4.832 1 98.94 65 VAL B N 1
ATOM 1615 C CA . VAL B 1 65 ? 5.387 -3.754 -5.543 1 98.94 65 VAL B CA 1
ATOM 1616 C C . VAL B 1 65 ? 5.449 -5.125 -4.875 1 98.94 65 VAL B C 1
ATOM 1618 O O . VAL B 1 65 ? 5.441 -6.156 -5.555 1 98.94 65 VAL B O 1
ATOM 1621 N N . ILE B 1 66 ? 5.477 -5.176 -3.547 1 98.94 66 ILE B N 1
ATOM 1622 C CA . ILE B 1 66 ? 5.477 -6.422 -2.787 1 98.94 66 ILE B CA 1
ATOM 1623 C C . ILE B 1 66 ? 4.23 -7.238 -3.131 1 98.94 66 ILE B C 1
ATOM 1625 O O . ILE B 1 66 ? 4.324 -8.43 -3.416 1 98.94 66 ILE B O 1
ATOM 1629 N N . SER B 1 67 ? 3.062 -6.562 -3.113 1 98.75 67 SER B N 1
ATOM 1630 C CA . SER B 1 67 ? 1.817 -7.242 -3.457 1 98.75 67 SER B CA 1
ATOM 1631 C C . SER B 1 67 ? 1.854 -7.773 -4.887 1 98.75 67 SER B C 1
ATOM 1633 O O . SER B 1 67 ? 1.305 -8.836 -5.172 1 98.75 67 SER B O 1
ATOM 1635 N N . GLY B 1 68 ? 2.508 -7.02 -5.742 1 98.69 68 GLY B N 1
ATOM 1636 C CA . GLY B 1 68 ? 2.678 -7.48 -7.109 1 98.69 68 GLY B CA 1
ATOM 1637 C C . GLY B 1 68 ? 3.453 -8.781 -7.211 1 98.69 68 GLY B C 1
ATOM 1638 O O . GLY B 1 68 ? 3.074 -9.68 -7.965 1 98.69 68 GLY B O 1
ATOM 1639 N N . ILE B 1 69 ? 4.535 -8.844 -6.461 1 98.69 69 ILE B N 1
ATOM 1640 C CA . ILE B 1 69 ? 5.293 -10.086 -6.418 1 98.69 69 ILE B CA 1
ATOM 1641 C C . ILE B 1 69 ? 4.395 -11.227 -5.934 1 98.69 69 ILE B C 1
ATOM 1643 O O . ILE B 1 69 ? 4.348 -12.289 -6.547 1 98.69 69 ILE B O 1
ATOM 1647 N N . MET B 1 70 ? 3.611 -10.992 -4.906 1 97.88 70 MET B N 1
ATOM 1648 C CA . MET B 1 70 ? 2.762 -12.023 -4.316 1 97.88 70 MET B CA 1
ATOM 1649 C C . MET B 1 70 ? 1.694 -12.477 -5.305 1 97.88 70 MET B C 1
ATOM 1651 O O . MET B 1 70 ? 1.395 -13.672 -5.395 1 97.88 70 MET B O 1
ATOM 1655 N N . GLY B 1 71 ? 1.176 -11.562 -6.035 1 97.38 71 GLY B N 1
ATOM 1656 C CA . GLY B 1 71 ? 0.053 -11.844 -6.918 1 97.38 71 GLY B CA 1
ATOM 1657 C C . GLY B 1 71 ? 0.476 -12.398 -8.266 1 97.38 71 GLY B C 1
ATOM 1658 O O . GLY B 1 71 ? -0.366 -12.812 -9.062 1 97.38 71 GLY B O 1
ATOM 1659 N N . THR B 1 72 ? 1.887 -12.375 -8.547 1 97.44 72 THR B N 1
ATOM 1660 C CA . THR B 1 72 ? 2.268 -12.75 -9.898 1 97.44 72 THR B CA 1
ATOM 1661 C C . THR B 1 72 ? 3.402 -13.773 -9.883 1 97.44 72 THR B C 1
ATOM 1663 O O . THR B 1 72 ? 3.59 -14.523 -10.844 1 97.44 72 THR B O 1
ATOM 1666 N N . LYS B 1 73 ? 4.168 -13.781 -8.797 1 96.62 73 LYS B N 1
ATOM 1667 C CA . LYS B 1 73 ? 5.398 -14.562 -8.828 1 96.62 73 LYS B CA 1
ATOM 1668 C C . LYS B 1 73 ? 5.465 -15.531 -7.645 1 96.62 73 LYS B C 1
ATOM 1670 O O . LYS B 1 73 ? 5.781 -16.703 -7.816 1 96.62 73 LYS B O 1
ATOM 1675 N N . CYS B 1 74 ? 5.172 -15.055 -6.484 1 94.12 74 CYS B N 1
ATOM 1676 C CA . CYS B 1 74 ? 5.359 -15.797 -5.242 1 94.12 74 CYS B CA 1
ATOM 1677 C C . CYS B 1 74 ? 4.391 -15.312 -4.168 1 94.12 74 CYS B C 1
ATOM 1679 O O . CYS B 1 74 ? 4.605 -14.266 -3.561 1 94.12 74 CYS B O 1
ATOM 1681 N N . PRO B 1 75 ? 3.328 -16.047 -4.016 1 93.75 75 PRO B N 1
ATOM 1682 C CA . PRO B 1 75 ? 2.982 -17.391 -4.488 1 93.75 75 PRO B CA 1
ATOM 1683 C C . PRO B 1 75 ? 2.525 -17.406 -5.945 1 93.75 75 PRO B C 1
ATOM 1685 O O . PRO B 1 75 ? 2.67 -18.422 -6.633 1 93.75 75 PRO B O 1
ATOM 1688 N N . GLY B 1 76 ? 1.902 -16.266 -6.336 1 94.38 76 GLY B N 1
ATOM 1689 C CA . GLY B 1 76 ? 1.552 -16.219 -7.746 1 94.38 76 GLY B CA 1
ATOM 1690 C C . GLY B 1 76 ? 0.086 -15.914 -7.988 1 94.38 76 GLY B C 1
ATOM 1691 O O . GLY B 1 76 ? -0.64 -15.555 -7.059 1 94.38 76 GLY B O 1
ATOM 1692 N N . PRO B 1 77 ? -0.35 -16.031 -9.258 1 94.69 77 PRO B N 1
ATOM 1693 C CA . PRO B 1 77 ? -1.701 -15.617 -9.656 1 94.69 77 PRO B CA 1
ATOM 1694 C C . PRO B 1 77 ? -2.785 -16.266 -8.797 1 94.69 77 PRO B C 1
ATOM 1696 O O . PRO B 1 77 ? -2.672 -17.453 -8.438 1 94.69 77 PRO B O 1
ATOM 1699 N N . GLY B 1 78 ? -3.799 -15.469 -8.492 1 94.62 78 GLY B N 1
ATOM 1700 C CA . GLY B 1 78 ? -4.91 -15.961 -7.695 1 94.62 78 GLY B CA 1
ATOM 1701 C C . GLY B 1 78 ? -4.73 -15.719 -6.211 1 94.62 78 GLY B C 1
ATOM 1702 O O . GLY B 1 78 ? -5.66 -15.914 -5.426 1 94.62 78 GLY B O 1
ATOM 1703 N N . SER B 1 79 ? -3.518 -15.258 -5.809 1 95.44 79 SER B N 1
ATOM 1704 C CA . SER B 1 79 ? -3.264 -14.93 -4.41 1 95.44 79 SER B CA 1
ATOM 1705 C C . SER B 1 79 ? -3.969 -13.641 -4 1 95.44 79 SER B C 1
ATOM 1707 O O . SER B 1 79 ? -3.879 -12.633 -4.699 1 95.44 79 SER B O 1
ATOM 1709 N N . ARG B 1 80 ? -4.629 -13.695 -2.859 1 96.81 80 ARG B N 1
ATOM 1710 C CA . ARG B 1 80 ? -5.309 -12.531 -2.299 1 96.81 80 ARG B CA 1
ATOM 1711 C C . ARG B 1 80 ? -4.812 -12.234 -0.889 1 96.81 80 ARG B C 1
ATOM 1713 O O . ARG B 1 80 ? -4.891 -13.086 -0.002 1 96.81 80 ARG B O 1
ATOM 1720 N N . VAL B 1 81 ? -4.336 -11.086 -0.692 1 98.38 81 VAL B N 1
ATOM 1721 C CA . VAL B 1 81 ? -3.854 -10.695 0.629 1 98.38 81 VAL B CA 1
ATOM 1722 C C . VAL B 1 81 ? -5.039 -10.453 1.56 1 98.38 81 VAL B C 1
ATOM 1724 O O . VAL B 1 81 ? -5.969 -9.719 1.211 1 98.38 81 VAL B O 1
ATOM 1727 N N . ILE B 1 82 ? -4.977 -11.062 2.713 1 98.44 82 ILE B N 1
ATOM 1728 C CA . ILE B 1 82 ? -6.094 -10.883 3.633 1 98.44 82 ILE B CA 1
ATOM 1729 C C . ILE B 1 82 ? -5.621 -10.133 4.875 1 98.44 82 ILE B C 1
ATOM 1731 O O . ILE B 1 82 ? -6.438 -9.633 5.656 1 98.44 82 ILE B O 1
ATOM 1735 N N . SER B 1 83 ? -4.324 -10.094 5.059 1 98.81 83 SER B N 1
ATOM 1736 C CA . SER B 1 83 ? -3.721 -9.273 6.102 1 98.81 83 SER B CA 1
ATOM 1737 C C . SER B 1 83 ? -2.318 -8.82 5.703 1 98.81 83 SER B C 1
ATOM 1739 O O . SER B 1 83 ? -1.567 -9.578 5.09 1 98.81 83 SER B O 1
ATOM 1741 N N . LEU B 1 84 ? -1.962 -7.594 6.078 1 98.94 84 LEU B N 1
ATOM 1742 C CA . LEU B 1 84 ? -0.66 -7.012 5.77 1 98.94 84 LEU B CA 1
ATOM 1743 C C . LEU B 1 84 ? -0.152 -6.168 6.934 1 98.94 84 LEU B C 1
ATOM 1745 O O . LEU B 1 84 ? -0.862 -5.285 7.422 1 98.94 84 LEU B O 1
ATOM 1749 N N . ARG B 1 85 ? 1.032 -6.492 7.406 1 98.94 85 ARG B N 1
ATOM 1750 C CA . ARG B 1 85 ? 1.729 -5.742 8.445 1 98.94 8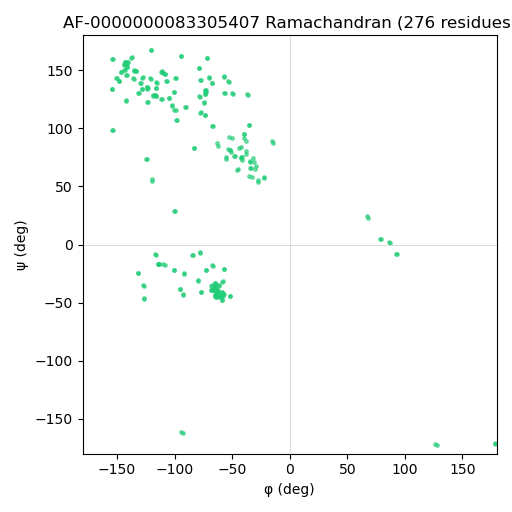5 ARG B CA 1
ATOM 1751 C C . ARG B 1 85 ? 3.115 -5.312 7.973 1 98.94 85 ARG B C 1
ATOM 1753 O O . ARG B 1 85 ? 3.871 -6.121 7.43 1 98.94 85 ARG B O 1
ATOM 1760 N N . SER B 1 86 ? 3.43 -4.066 8.219 1 98.94 86 SER B N 1
ATOM 1761 C CA . SER B 1 86 ? 4.711 -3.566 7.738 1 98.94 86 SER B CA 1
ATOM 1762 C C . SER B 1 86 ? 5.297 -2.533 8.695 1 98.94 86 SER B C 1
ATOM 1764 O O . SER B 1 86 ? 4.559 -1.839 9.398 1 98.94 86 SER B O 1
ATOM 1766 N N . GLU B 1 87 ? 6.559 -2.479 8.758 1 98.94 87 GLU B N 1
ATOM 1767 C CA . GLU B 1 87 ? 7.348 -1.446 9.422 1 98.94 87 GLU B CA 1
ATOM 1768 C C . GLU B 1 87 ? 8.25 -0.717 8.43 1 98.94 87 GLU B C 1
ATOM 1770 O O . GLU B 1 87 ? 8.961 -1.352 7.645 1 98.94 87 GLU B O 1
ATOM 1775 N N . PHE B 1 88 ? 8.148 0.57 8.461 1 98.88 88 PHE B N 1
ATOM 1776 C CA . PHE B 1 88 ? 8.992 1.424 7.641 1 98.88 88 PHE B CA 1
ATOM 1777 C C . PHE B 1 88 ? 10.172 1.959 8.445 1 98.88 88 PHE B C 1
ATOM 1779 O O . PHE B 1 88 ? 10.023 2.918 9.203 1 98.88 88 PHE B O 1
ATOM 1786 N N . LEU B 1 89 ? 11.305 1.424 8.148 1 98.62 89 LEU B N 1
ATOM 1787 C CA . LEU B 1 89 ? 12.453 1.585 9.031 1 98.62 89 LEU B CA 1
ATOM 1788 C C . LEU B 1 89 ? 13.328 2.748 8.586 1 98.62 89 LEU B C 1
ATOM 1790 O O . LEU B 1 89 ? 13.914 3.449 9.414 1 98.62 89 LEU B O 1
ATOM 1794 N N . ARG B 1 90 ? 13.477 2.904 7.34 1 98 90 ARG B N 1
ATOM 1795 C CA . ARG B 1 90 ? 14.281 3.963 6.727 1 98 90 ARG B CA 1
ATOM 1796 C C . ARG B 1 90 ? 13.633 4.453 5.434 1 98 90 ARG B C 1
ATOM 1798 O O . ARG B 1 90 ? 12.906 3.709 4.773 1 98 90 ARG B O 1
ATOM 1805 N N . PRO B 1 91 ? 13.93 5.641 5.082 1 97.75 91 PRO B N 1
ATOM 1806 C CA . PRO B 1 91 ? 13.359 6.141 3.828 1 97.75 91 PRO B CA 1
ATOM 1807 C C . PRO B 1 91 ? 13.953 5.465 2.596 1 97.75 91 PRO B C 1
ATOM 1809 O O . PRO B 1 91 ? 15.133 5.102 2.598 1 97.75 91 PRO B O 1
ATOM 1812 N N . CYS B 1 92 ? 13.117 5.258 1.608 1 98.56 92 CYS B N 1
ATOM 1813 C CA . CYS B 1 92 ? 13.562 4.805 0.294 1 98.56 92 CYS B CA 1
ATOM 1814 C C . CYS B 1 92 ? 13.859 5.988 -0.619 1 98.56 92 CYS B C 1
ATOM 1816 O O . CYS B 1 92 ? 12.953 6.754 -0.968 1 98.56 92 CYS B O 1
ATOM 1818 N N . LEU B 1 93 ? 15.102 6.105 -1.062 1 97.56 93 LEU B N 1
ATOM 1819 C CA . LEU B 1 93 ? 15.523 7.25 -1.857 1 97.56 93 LEU B CA 1
ATOM 1820 C C . LEU B 1 93 ? 15.422 6.945 -3.348 1 97.56 93 LEU B C 1
ATOM 1822 O O . LEU B 1 93 ? 15.359 5.777 -3.742 1 97.56 93 LEU B O 1
ATOM 1826 N N . LEU B 1 94 ? 15.422 7.984 -4.113 1 98.12 94 LEU B N 1
ATOM 1827 C CA . LEU B 1 94 ? 15.336 7.875 -5.566 1 98.12 94 LEU B CA 1
ATOM 1828 C C . LEU B 1 94 ? 16.688 7.5 -6.164 1 98.12 94 LEU B C 1
ATOM 1830 O O . LEU B 1 94 ? 17.734 7.703 -5.535 1 98.12 94 LEU B O 1
ATOM 1834 N N . HIS B 1 95 ? 16.562 6.828 -7.316 1 97.44 95 HIS B N 1
ATOM 1835 C CA . HIS B 1 95 ? 17.734 6.555 -8.148 1 97.44 95 HIS B CA 1
ATOM 1836 C C . HIS B 1 95 ? 18.672 5.578 -7.473 1 97.44 95 HIS B C 1
ATOM 1838 O O . HIS B 1 95 ? 19.891 5.66 -7.648 1 97.44 95 HIS B O 1
ATOM 1844 N N . ARG B 1 96 ? 18.172 4.789 -6.562 1 97.62 96 ARG B N 1
ATOM 1845 C CA . ARG B 1 96 ? 18.875 3.682 -5.938 1 97.62 96 ARG B CA 1
ATOM 1846 C C . ARG B 1 96 ? 18.312 2.34 -6.387 1 97.62 96 ARG B C 1
ATOM 1848 O O . ARG B 1 96 ? 17.141 2.248 -6.75 1 97.62 96 ARG B O 1
ATOM 1855 N N . GLU B 1 97 ? 19.188 1.362 -6.453 1 98.25 97 GLU B N 1
ATOM 1856 C CA . GLU B 1 97 ? 18.688 0.01 -6.691 1 98.25 97 GLU B CA 1
ATOM 1857 C C . GLU B 1 97 ? 18 -0.555 -5.449 1 98.25 97 GLU B C 1
ATOM 1859 O O . GLU B 1 97 ? 18.672 -0.868 -4.461 1 98.25 97 GLU B O 1
ATOM 1864 N N . ILE B 1 98 ? 16.734 -0.705 -5.551 1 98.88 98 ILE B N 1
ATOM 1865 C CA . ILE B 1 98 ? 15.93 -1.176 -4.422 1 98.88 98 ILE B CA 1
ATOM 1866 C C . ILE B 1 98 ? 15.531 -2.631 -4.648 1 98.88 98 ILE B C 1
ATOM 1868 O O . ILE B 1 98 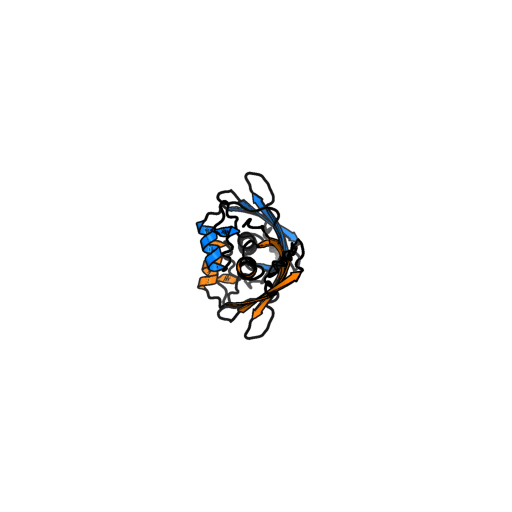? 14.984 -2.977 -5.695 1 98.88 98 ILE B O 1
ATOM 1872 N N . GLU B 1 99 ? 15.836 -3.459 -3.689 1 98.81 99 GLU B N 1
ATOM 1873 C CA . GLU B 1 99 ? 15.523 -4.883 -3.785 1 98.81 99 GLU B CA 1
ATOM 1874 C C . GLU B 1 99 ? 14.266 -5.227 -2.998 1 98.81 99 GLU B C 1
ATOM 1876 O O . GLU B 1 99 ? 14.117 -4.824 -1.842 1 98.81 99 GLU B O 1
ATOM 1881 N N . PHE B 1 100 ? 13.375 -5.949 -3.646 1 98.88 100 PHE B N 1
ATOM 1882 C CA . PHE B 1 100 ? 12.148 -6.469 -3.057 1 98.88 100 PHE B CA 1
ATOM 1883 C C . PHE B 1 100 ? 12.203 -7.988 -2.936 1 98.88 100 PHE B C 1
ATOM 1885 O O . PHE B 1 100 ? 12.43 -8.688 -3.926 1 98.88 100 PHE B O 1
ATOM 1892 N N . ARG B 1 101 ? 11.977 -8.461 -1.709 1 98.69 101 ARG B N 1
ATOM 1893 C CA . ARG B 1 101 ? 12.023 -9.906 -1.5 1 98.69 101 ARG B CA 1
ATOM 1894 C C . ARG B 1 101 ? 10.766 -10.398 -0.785 1 98.69 101 ARG B C 1
ATOM 1896 O O . ARG B 1 101 ? 10.328 -9.797 0.198 1 98.69 101 ARG B O 1
ATOM 1903 N N . VAL B 1 102 ? 10.195 -11.484 -1.296 1 98.75 102 VAL B N 1
ATOM 1904 C CA . VAL B 1 102 ? 9.078 -12.172 -0.667 1 98.75 102 VAL B CA 1
ATOM 1905 C C . VAL B 1 102 ? 9.438 -13.633 -0.432 1 98.75 102 VAL B C 1
ATOM 1907 O O . VAL B 1 102 ? 10.039 -14.281 -1.293 1 98.75 102 VAL B O 1
ATOM 1910 N N . GLU B 1 103 ? 9.109 -14.086 0.714 1 98.25 103 GLU B N 1
ATOM 1911 C CA . GLU B 1 103 ? 9.336 -15.484 1.062 1 98.25 103 GLU B CA 1
ATOM 1912 C C . GLU B 1 103 ? 8.078 -16.109 1.67 1 98.25 103 GLU B C 1
ATOM 1914 O O . GLU B 1 103 ? 7.496 -15.555 2.602 1 98.25 103 GLU B O 1
ATOM 1919 N N . ILE B 1 104 ? 7.699 -17.281 1.152 1 96.88 104 ILE B N 1
ATOM 1920 C CA . ILE B 1 104 ? 6.605 -18.031 1.753 1 96.88 104 ILE B CA 1
ATOM 1921 C C . ILE B 1 104 ? 7.105 -18.766 3 1 96.88 104 ILE B C 1
ATOM 1923 O O . ILE B 1 104 ? 8.062 -19.531 2.936 1 96.88 104 ILE B O 1
ATOM 1927 N N . THR B 1 105 ? 6.445 -18.594 4.09 1 95.44 105 THR B N 1
ATOM 1928 C CA . THR B 1 105 ? 6.945 -19.141 5.344 1 95.44 105 THR B CA 1
ATOM 1929 C C . THR B 1 105 ? 6.012 -20.234 5.863 1 95.44 105 THR B C 1
ATOM 1931 O O . THR B 1 105 ? 6.391 -21.016 6.742 1 95.44 105 THR B O 1
ATOM 1934 N N . SER B 1 106 ? 4.809 -20.281 5.355 1 88.62 106 SER B N 1
ATOM 1935 C CA . SER B 1 106 ? 3.844 -21.312 5.711 1 88.62 106 SER B CA 1
ATOM 1936 C C . SER B 1 106 ? 2.832 -21.531 4.59 1 88.62 106 SER B C 1
ATOM 1938 O O . SER B 1 106 ? 2.357 -20.578 3.979 1 88.62 106 SER B O 1
ATOM 1940 N N . SER B 1 107 ? 2.6 -22.812 4.285 1 79.19 107 SER B N 1
ATOM 1941 C CA . SER B 1 107 ? 1.702 -23.125 3.178 1 79.19 107 SER B CA 1
ATOM 1942 C C . SER B 1 107 ? 0.506 -23.938 3.646 1 79.19 107 SER B C 1
ATOM 1944 O O . SER B 1 107 ? 0.134 -24.938 3.01 1 79.19 107 SER B O 1
ATOM 1946 N N . ARG B 1 108 ? -0.106 -23.453 4.535 1 81.56 108 ARG B N 1
ATOM 1947 C CA . ARG B 1 108 ? -1.341 -24.094 4.988 1 81.56 108 ARG B CA 1
ATOM 1948 C C . ARG B 1 108 ? -2.551 -23.5 4.27 1 81.56 108 ARG B C 1
ATOM 1950 O O . ARG B 1 108 ? -2.449 -23.078 3.117 1 81.56 108 ARG B O 1
ATOM 1957 N N . LYS B 1 109 ? -3.717 -23.656 4.727 1 80.19 109 LYS B N 1
ATOM 1958 C CA . LYS B 1 109 ? -4.918 -23.078 4.133 1 80.19 109 LYS B CA 1
ATOM 1959 C C . LYS B 1 109 ? -4.758 -21.578 3.908 1 80.19 109 LYS B C 1
ATOM 1961 O O . LYS B 1 109 ? -5.117 -21.062 2.848 1 80.19 109 LYS B O 1
ATOM 1966 N N . ILE B 1 110 ? -4.238 -20.953 4.852 1 89.31 110 ILE B N 1
ATOM 1967 C CA . ILE B 1 110 ? -3.801 -19.562 4.75 1 89.31 110 ILE B CA 1
ATOM 1968 C C . ILE B 1 110 ? -2.285 -19.5 4.582 1 89.31 110 ILE B C 1
ATOM 1970 O O . ILE B 1 110 ? -1.541 -20.016 5.418 1 89.31 110 ILE B O 1
ATOM 1974 N N . LEU B 1 111 ? -1.896 -18.938 3.471 1 94.25 111 LEU B N 1
ATOM 1975 C CA . LEU B 1 111 ? -0.466 -18.781 3.225 1 94.25 111 LEU B CA 1
ATOM 1976 C C . LEU B 1 111 ? 0.106 -17.625 4.023 1 94.25 111 LEU B C 1
ATOM 1978 O O . LEU B 1 111 ? -0.533 -16.562 4.137 1 94.25 111 LEU B O 1
ATOM 1982 N N . GLU B 1 112 ? 1.323 -17.844 4.527 1 96.81 112 GLU B N 1
ATOM 1983 C CA . GLU B 1 112 ? 2.029 -16.766 5.207 1 96.81 112 GLU B CA 1
ATOM 1984 C C . GLU B 1 112 ? 3.309 -16.391 4.465 1 96.81 112 GLU B C 1
ATOM 1986 O O . GLU B 1 112 ? 4.078 -17.266 4.066 1 96.81 112 GLU B O 1
ATOM 1991 N N . CYS B 1 113 ? 3.502 -15.102 4.32 1 97.94 113 CYS B N 1
ATOM 1992 C CA . CYS B 1 113 ? 4.695 -14.586 3.662 1 97.94 113 CYS B CA 1
ATOM 1993 C C . CYS B 1 113 ? 5.391 -13.539 4.531 1 97.94 113 CYS B C 1
ATOM 1995 O O . CYS B 1 113 ? 4.73 -12.781 5.246 1 97.94 113 CYS B O 1
ATOM 1997 N N . GLN B 1 114 ? 6.715 -13.578 4.457 1 98.56 114 GLN B N 1
ATOM 1998 C CA . GLN B 1 114 ? 7.539 -12.477 4.941 1 98.56 114 GLN B CA 1
ATOM 1999 C C . GLN B 1 114 ? 8.164 -11.711 3.785 1 98.56 114 GLN B C 1
ATOM 2001 O O . GLN B 1 114 ? 8.445 -12.281 2.729 1 98.56 114 GLN B O 1
ATOM 2006 N N . PHE B 1 115 ? 8.328 -10.383 3.988 1 98.88 115 PHE B N 1
ATOM 2007 C CA . PHE B 1 115 ? 8.938 -9.609 2.92 1 98.88 115 PHE B CA 1
ATOM 2008 C C . PHE B 1 115 ? 9.867 -8.539 3.488 1 98.88 115 PHE B C 1
ATOM 2010 O O . PHE B 1 115 ? 9.734 -8.148 4.648 1 98.88 115 PHE B O 1
ATOM 2017 N N . ASN B 1 116 ? 10.797 -8.156 2.662 1 98.62 116 ASN B N 1
ATOM 2018 C CA . ASN B 1 116 ? 11.625 -6.992 2.963 1 98.62 116 ASN B CA 1
ATOM 2019 C C . ASN B 1 116 ? 11.961 -6.199 1.701 1 98.62 116 ASN B C 1
ATOM 2021 O O . ASN B 1 116 ? 11.93 -6.746 0.596 1 98.62 116 ASN B O 1
ATOM 2025 N N . VAL B 1 117 ? 12.133 -4.945 1.881 1 98.94 117 VAL B N 1
ATOM 2026 C CA . VAL B 1 117 ? 12.641 -4.004 0.888 1 98.94 117 VAL B CA 1
ATOM 2027 C C . VAL B 1 117 ? 13.977 -3.426 1.358 1 98.94 117 VAL B C 1
ATOM 2029 O O . VAL B 1 117 ? 14.086 -2.955 2.492 1 98.94 117 VAL B O 1
ATOM 2032 N N . SER B 1 118 ? 14.953 -3.51 0.494 1 98.81 118 SER B N 1
ATOM 2033 C CA . SER B 1 118 ? 16.281 -3.074 0.923 1 98.81 118 SER B CA 1
ATOM 2034 C C . SER B 1 118 ? 16.953 -2.215 -0.143 1 98.81 118 SER B C 1
ATOM 2036 O O . SER B 1 118 ? 16.656 -2.35 -1.332 1 98.81 118 SER B O 1
ATOM 2038 N N . ASP B 1 119 ? 17.766 -1.309 0.313 1 98.44 119 ASP B N 1
ATOM 2039 C CA . ASP B 1 119 ? 18.703 -0.624 -0.571 1 98.44 119 ASP B CA 1
ATOM 2040 C C . ASP B 1 119 ? 19.891 -1.515 -0.897 1 98.44 119 ASP B C 1
ATOM 2042 O O . ASP B 1 119 ? 20.703 -1.83 -0.017 1 98.44 119 ASP B O 1
ATOM 2046 N N . LYS B 1 120 ? 20.016 -1.896 -2.125 1 95.69 120 LYS B N 1
ATOM 2047 C CA . LYS B 1 120 ? 21.031 -2.863 -2.521 1 95.69 120 LYS B CA 1
ATOM 2048 C C . LYS B 1 120 ? 22.438 -2.297 -2.314 1 95.69 120 LYS B C 1
ATOM 2050 O O . LYS B 1 120 ? 23.375 -3.043 -2.027 1 95.69 120 LYS B O 1
ATOM 2055 N N . SER B 1 121 ? 22.594 -1.044 -2.514 1 90.69 121 SER B N 1
ATOM 2056 C CA . SER B 1 121 ? 23.922 -0.425 -2.422 1 90.69 121 SER B CA 1
ATOM 2057 C C . SER B 1 121 ? 24.438 -0.438 -0.988 1 90.69 121 SER B C 1
ATOM 2059 O O . SER B 1 121 ? 25.625 -0.655 -0.754 1 90.69 121 SER B O 1
ATOM 2061 N N . HIS B 1 122 ? 23.547 -0.285 -0.002 1 88.81 122 HIS B N 1
ATOM 2062 C CA . HIS B 1 122 ? 24 -0.157 1.384 1 88.81 122 HIS B CA 1
ATOM 2063 C C . HIS B 1 122 ? 23.641 -1.4 2.191 1 88.81 122 HIS B C 1
ATOM 2065 O O . HIS B 1 122 ? 24.172 -1.609 3.283 1 88.81 122 HIS B O 1
ATOM 2071 N N . GLY B 1 123 ? 22.734 -2.16 1.635 1 89.81 123 GLY B N 1
ATOM 2072 C CA . GLY B 1 123 ? 22.297 -3.373 2.312 1 89.81 123 GLY B CA 1
ATOM 2073 C C . GLY B 1 123 ? 21.297 -3.107 3.43 1 89.81 123 GLY B C 1
ATOM 2074 O O . GLY B 1 123 ? 20.875 -4.035 4.121 1 89.81 123 GLY B O 1
ATOM 2075 N N . ASP B 1 124 ? 20.859 -1.867 3.613 1 95.88 124 ASP B N 1
ATOM 2076 C CA . ASP B 1 124 ? 19.922 -1.485 4.664 1 95.88 124 ASP B CA 1
ATOM 2077 C C . ASP B 1 124 ? 18.5 -1.98 4.348 1 95.88 124 ASP B C 1
ATOM 2079 O O . ASP B 1 124 ? 18.031 -1.82 3.223 1 95.88 124 ASP B O 1
ATOM 2083 N N . ILE B 1 125 ? 17.906 -2.605 5.363 1 98.56 125 ILE B N 1
ATOM 2084 C CA . ILE B 1 125 ? 16.484 -2.904 5.25 1 98.56 125 ILE B CA 1
ATOM 2085 C C . ILE B 1 125 ? 15.672 -1.625 5.445 1 98.56 125 ILE B C 1
ATOM 2087 O O . ILE B 1 125 ? 15.844 -0.923 6.445 1 98.56 125 ILE B O 1
ATOM 2091 N N . LEU B 1 126 ? 14.914 -1.337 4.449 1 98.88 126 LEU B N 1
ATOM 2092 C CA . LEU B 1 126 ? 14.094 -0.129 4.48 1 98.88 126 LEU B CA 1
ATOM 2093 C C . LEU B 1 126 ? 12.703 -0.428 5.023 1 98.88 126 LEU B C 1
ATOM 2095 O O . LEU B 1 126 ? 12.133 0.377 5.766 1 98.88 126 LEU B O 1
ATOM 2099 N N . VAL B 1 127 ? 12.109 -1.523 4.594 1 98.94 127 VAL B N 1
ATOM 2100 C CA . VAL B 1 127 ? 10.781 -1.981 4.984 1 98.94 127 VAL B CA 1
ATOM 2101 C C . VAL B 1 127 ? 10.812 -3.479 5.281 1 98.94 127 VAL B C 1
ATOM 2103 O O . VAL B 1 127 ? 11.492 -4.238 4.586 1 98.94 127 VAL B O 1
ATOM 2106 N N . ARG B 1 128 ? 10.117 -3.885 6.219 1 98.94 128 ARG B N 1
ATOM 2107 C CA . ARG B 1 128 ? 9.891 -5.305 6.469 1 98.94 128 ARG B CA 1
ATOM 2108 C C . ARG B 1 128 ? 8.453 -5.562 6.898 1 98.94 128 ARG B C 1
ATOM 2110 O O . ARG B 1 128 ? 7.758 -4.648 7.344 1 98.94 128 ARG B O 1
ATOM 2117 N N . GLY B 1 129 ? 8 -6.801 6.695 1 98.88 129 GLY B N 1
ATOM 2118 C CA . GLY B 1 129 ? 6.637 -7.105 7.102 1 98.88 129 GLY B CA 1
ATOM 2119 C C . GLY B 1 129 ? 6.227 -8.531 6.785 1 98.88 129 GLY B C 1
ATOM 2120 O O . GLY B 1 129 ? 7.07 -9.375 6.488 1 98.88 129 GLY B O 1
ATOM 2121 N N . GLU B 1 130 ? 4.973 -8.766 6.973 1 98.81 130 GLU B N 1
ATOM 2122 C CA . GLU B 1 130 ? 4.375 -10.078 6.723 1 98.81 130 GLU B CA 1
ATOM 2123 C C . GLU B 1 130 ? 2.967 -9.938 6.148 1 98.81 130 GLU B C 1
ATOM 2125 O O . GLU B 1 130 ? 2.326 -8.898 6.309 1 98.81 130 GLU B O 1
ATOM 2130 N N . ALA B 1 131 ? 2.576 -10.977 5.48 1 98.75 131 ALA B N 1
ATOM 2131 C CA . ALA B 1 131 ? 1.248 -11.016 4.875 1 98.75 131 ALA B CA 1
ATOM 2132 C C . ALA B 1 131 ? 0.632 -12.406 4.992 1 98.75 131 ALA B C 1
ATOM 2134 O O . ALA B 1 131 ? 1.35 -13.414 5.004 1 98.75 131 ALA B O 1
ATOM 2135 N N . LYS B 1 132 ? -0.627 -12.414 5.148 1 98.25 132 LYS B N 1
ATOM 2136 C CA . LYS B 1 132 ? -1.419 -13.633 4.992 1 98.25 132 LYS B CA 1
ATOM 2137 C C . LYS B 1 132 ? -2.23 -13.594 3.701 1 98.25 132 LYS B C 1
ATOM 2139 O O . LYS B 1 132 ? -2.779 -12.555 3.336 1 98.25 132 LYS B O 1
ATOM 2144 N N . LEU B 1 133 ? -2.303 -14.719 3.051 1 97.38 133 LEU B N 1
ATOM 2145 C CA . LEU B 1 133 ? -2.939 -14.773 1.74 1 97.38 133 LEU B CA 1
ATOM 2146 C C . LEU B 1 133 ? -3.896 -15.961 1.65 1 97.38 133 LEU B C 1
ATOM 2148 O O . LEU B 1 133 ? -3.664 -17 2.271 1 97.38 133 LEU B O 1
ATOM 2152 N N . ARG B 1 134 ? -4.91 -15.758 0.854 1 95.31 134 ARG B N 1
ATOM 2153 C CA . ARG B 1 134 ? -5.785 -16.844 0.414 1 95.31 134 ARG B CA 1
ATOM 2154 C C . ARG B 1 134 ? -5.691 -17.047 -1.095 1 95.31 134 ARG B C 1
ATOM 2156 O O . ARG B 1 134 ? -5.621 -16.078 -1.854 1 95.31 134 ARG B O 1
ATOM 2163 N N . ARG B 1 135 ? -5.684 -18.266 -1.48 1 87.88 135 ARG B N 1
ATOM 2164 C CA . ARG B 1 135 ? -5.637 -18.531 -2.914 1 87.88 135 ARG B CA 1
ATOM 2165 C C . ARG B 1 135 ? -7.02 -18.875 -3.455 1 87.88 135 ARG B C 1
ATOM 2167 O O . ARG B 1 135 ? -7.707 -19.734 -2.908 1 87.88 135 ARG B O 1
ATOM 2174 N N . LYS B 1 136 ? -7.449 -17.953 -4.332 1 75.88 136 LYS B N 1
ATOM 2175 C CA . LYS B 1 136 ? -8.695 -18.281 -5.012 1 75.88 136 LYS B CA 1
ATOM 2176 C C . LYS B 1 136 ? -8.523 -19.484 -5.934 1 75.88 136 LYS B C 1
ATOM 2178 O O . LYS B 1 136 ? -7.566 -19.547 -6.715 1 75.88 136 LYS B O 1
ATOM 2183 N N . THR B 1 137 ? -8.953 -20.594 -5.535 1 56.81 137 THR B N 1
ATOM 2184 C CA . THR B 1 137 ? -8.883 -21.781 -6.387 1 56.81 137 THR B CA 1
ATOM 2185 C C . THR B 1 137 ? -9.422 -21.484 -7.781 1 56.81 137 THR B C 1
ATOM 2187 O O . THR B 1 137 ? -10.57 -21.047 -7.93 1 56.81 137 THR B O 1
ATOM 2190 N N . THR B 1 138 ? -8.648 -20.812 -8.57 1 47.91 138 THR B N 1
ATOM 2191 C CA . THR B 1 138 ? -9.141 -20.703 -9.945 1 47.91 138 THR B CA 1
ATOM 2192 C C . THR B 1 138 ? -9.531 -22.078 -10.484 1 47.91 138 THR B C 1
ATOM 2194 O O . THR B 1 138 ? -8.766 -23.031 -10.375 1 47.91 138 THR B O 1
ATOM 2197 N N . LEU B 1 139 ? -10.758 -22.422 -10.32 1 38.44 139 LEU B N 1
ATOM 2198 C CA . LEU B 1 139 ? -11.219 -23.656 -10.961 1 38.44 139 LEU B CA 1
ATOM 2199 C C . LEU B 1 139 ? -10.609 -23.797 -12.352 1 38.44 139 LEU B C 1
ATOM 2201 O O . LEU B 1 139 ? -10.672 -22.875 -13.156 1 38.44 139 LEU B O 1
ATOM 2205 N N . ASN B 1 140 ? -9.484 -24.531 -12.453 1 33.91 140 ASN B N 1
ATOM 2206 C CA . ASN B 1 140 ? -9.281 -25.094 -13.789 1 33.91 140 ASN B CA 1
ATOM 2207 C C . ASN B 1 140 ? -10.578 -25.672 -14.352 1 33.91 140 ASN B C 1
ATOM 2209 O O . ASN B 1 140 ? -11.305 -26.375 -13.641 1 33.91 140 ASN B O 1
#

Secondary structure (DSSP, 8-state):
---------------------SEEEEEEE--HHHHHHHHHHH----HHHHTSSS-B--HHHHHHHHHHHHHHTSS-TTEEEEEEEEEE-SPPBTTSEEEEEEEEEEESSSEEEEEEEEETTT--EEEEEEEEEEE-----/---------------------SEEEEEEE--HHHHHHHHHHH----HHHHTSSS-B--HHHHHHHHHHHHHHTSS-TTEEEEEEEEEE-SPPBTTSEEEEEEEEEEESSSEEEEEEEEETTT--EEEEEEEEEEE-----

Nearest PDB structures (foldseek):
  5cpg-assembly1_B  TM=9.207E-01  e=4.078E-10  Pseudomonas aeruginosa
  3ir3-assembly1_A  TM=8.710E-01  e=7.295E-10  Homo sapiens
  5zy8-assembly1_A  TM=7.571E-01  e=5.999E-06  Mycobacterium tuberculosis H37Rv
  3bnv-assembly4_H  TM=8.272E-01  e=4.868E-05  Campylobacter jejuni
  3bnv-assembly2_C  TM=8.400E-01  e=1.099E-04  Campylobacter jejuni

Organism: Tigriopus californicus (NCBI:txid6832)

Sequence (280 aa):
MMRHTLGRLHQSVKVLLVRQSSSFTLTRVFTPVDLKRYADLSGDCNPIHLDDDNPIVHGTFLLGVISGIMGTKCPGPGSRVISLRSEFLRPCLLHREIEFRVEITSSRKILECQFNVSDKSHGDILVRGEAKLRRKTTLNMMRHTLGRLHQSVKVLLVRQSSSFTLTRVFTPVDLKRYADLSGDCNPIHLDDDNPIVHGTFLLGVISGIMGTKCPGPGSRVISLRSEFLRPCLLHREIEFRVEITSSRKILECQFNVSDKSHGDILVRGEAKLRRKTTLN

pLDDT: mean 86.58, std 22.11, range [32.72, 98.94]

Radius of gyration: 24.3 Å; Cα contacts (8 Å, |Δi|>4): 592; chains: 2; bounding box: 48×130×59 Å

InterPro domains:
  IPR002539 MaoC-like dehydratase domain [PF01575] (24-110)
  IPR029069 HotDog domain superfamily [SSF54637] (23-131)
  IPR050965 UPF0336/Enoyl-CoA hydratase-related [PTHR43437] (10-132)